Protein AF-A0AAV7QPG0-F1 (afdb_monomer_lite)

Foldseek 3Di:
DDLDLEDEAEDDADLDLVRLQVVLVVCLVVLPDPGKYKYWYFSNAAQDQLQKDAPQRRHPHQDVSNVSVVVSLVVSQWAWLVHDDDDPDSPFFAADPVRRMTGNGITIITHPQWAWPDWDWADDPPDRGTDIDTDTDRHDDRPSDDPDPDPPCVCVVDPVSVVVCCVVQVDPVLVVQVVVCLVVLAHDPLQLEWEWEWDACPDDDPVDSVRIDIDTDGDPSNVVLVVVLVVVVLVCCVVLDDPLPQPPRPPHDPVVNVVVVVVVVVVCVVVVPDDDDDDDDDDVVVVPDDLVVVLVSCVVSVPDPSSSSSSSNNPPPRDYDYDDPD

InterPro domains:
  IPR000477 Reverse transcriptase domain [PF00078] (209-311)
  IPR005135 Endonuclease/exonuclease/phosphatase [PF03372] (11-129)
  IPR036691 Endonuclease/exonuclease/phosphatase superfamily [G3DSA:3.60.10.10] (1-135)
  IPR036691 Endonuclease/exonuclease/phosphatase superfamily [SSF56219] (4-133)
  IPR043502 DNA/RNA polymerase superfamily [SSF56672] (163-297)

Sequence (326 aa):
MGREPVRLINVYAPSDEGERRKLFQRLRPQLVTSRTIMMGGDFNCILESGGRCGTRAGEGWMDDAAKLLAEMVGEASLTDVIGSMGSDARNFTWSHHDGSVRSRIDFIFTSKSVRIRQHSMVTVHFSDHRAIRFQGELTGKFLTGPGTWKLNSSLLGREDVQEELRRTYMGPDLLELYEEMEQEGVMPHTLREGMIVLLYKHKGERCDFKNWRPISFLNVDYKILAKTMVNRLKGAMGEIVHPDQTCEVPGHRVADSLALIRDTIQYITDRNIRTTLVCLDQEKAFDRVSHEFMERVLQGFGLGERFCNYVRIMYPDIFSSVMVNG

Secondary structure (DSSP, 8-state):
----SEEEEEEE--SSHHHHHHHHHHHHHHH-SSSEEEEEEE-----STTSEESTTTTSS-S-HHHHHHHHHHHHTTEEETT-S--TT-----EE-TTSS-EE--EEEEEETTEEEEEEEEEE-TT-SBEEEEEEEEE-S------------TTGGGSHHHHHHHHHHHSSHHHHHHHHHHHHHT---HHHHEEEEEEEE-SSS-TT-GGGEEEEEEE-HHHHHHHHHHHHHHHTTHHHHS-TT--TT-TT--HHHHHHHHHHHHHHHHHTT----------TTGGGG--HHHHHHHHHHTT--HHHHHHHHHTSTT-EEEE-S--

Organism: Pleurodeles waltl (NCBI:txid8319)

Structure (mmCIF, N/CA/C/O backbone):
data_AF-A0AAV7QPG0-F1
#
_entry.id   AF-A0AAV7QPG0-F1
#
loop_
_atom_site.group_PDB
_atom_site.id
_atom_site.type_symbol
_atom_site.label_atom_id
_atom_site.label_alt_id
_atom_site.label_comp_id
_atom_site.label_asym_id
_atom_site.label_entity_id
_atom_site.label_seq_id
_atom_site.pdbx_PDB_ins_code
_atom_site.Cartn_x
_atom_site.Cartn_y
_atom_site.Cartn_z
_atom_site.occupancy
_atom_site.B_iso_or_equiv
_atom_site.auth_seq_id
_atom_site.auth_comp_id
_atom_site.auth_asym_id
_atom_site.auth_atom_id
_atom_site.pdbx_PDB_model_num
ATOM 1 N N . MET A 1 1 ? 8.325 16.332 0.821 1.00 33.97 1 MET A N 1
ATOM 2 C CA . MET A 1 1 ? 9.653 16.561 1.432 1.00 33.97 1 MET A CA 1
ATOM 3 C C . MET A 1 1 ? 10.630 15.457 1.013 1.00 33.97 1 MET A C 1
ATOM 5 O O . MET A 1 1 ? 10.235 14.300 1.013 1.00 33.97 1 MET A O 1
ATOM 9 N N . GLY A 1 2 ? 11.855 15.833 0.612 1.00 36.81 2 GLY A N 1
ATOM 10 C CA . GLY A 1 2 ? 13.086 15.015 0.513 1.00 36.81 2 GLY A CA 1
ATOM 11 C C . GLY A 1 2 ? 13.042 13.654 -0.203 1.00 36.81 2 GLY A C 1
ATOM 12 O O . GLY A 1 2 ? 12.758 12.635 0.430 1.00 36.81 2 GLY A O 1
ATOM 13 N N . ARG A 1 3 ? 13.423 13.639 -1.494 1.00 52.28 3 ARG A N 1
ATOM 14 C CA . ARG A 1 3 ? 13.591 12.471 -2.398 1.00 52.28 3 ARG A CA 1
ATOM 15 C C . ARG A 1 3 ? 14.926 11.722 -2.215 1.00 52.28 3 ARG A C 1
ATOM 17 O O . ARG A 1 3 ? 15.356 11.005 -3.112 1.00 52.28 3 ARG A O 1
ATOM 24 N N . GLU A 1 4 ? 15.613 11.934 -1.101 1.00 58.09 4 GLU A N 1
ATOM 25 C CA . GLU A 1 4 ? 16.993 11.480 -0.948 1.00 58.09 4 GLU A CA 1
ATOM 26 C C . GLU A 1 4 ? 17.053 10.019 -0.463 1.00 58.09 4 GLU A C 1
ATOM 28 O O . GLU A 1 4 ? 16.324 9.656 0.470 1.00 58.09 4 GLU A O 1
ATOM 33 N N . PRO A 1 5 ? 17.902 9.170 -1.085 1.00 74.12 5 PRO A N 1
ATOM 34 C CA . PRO A 1 5 ? 18.073 7.761 -0.707 1.00 74.12 5 PRO A CA 1
ATOM 35 C C . PRO A 1 5 ? 18.690 7.594 0.687 1.00 74.12 5 PRO A C 1
ATOM 37 O O . PRO A 1 5 ? 18.632 6.512 1.275 1.00 74.12 5 PRO A O 1
ATOM 40 N N . VAL A 1 6 ? 19.266 8.678 1.207 1.00 82.88 6 VAL A N 1
ATOM 41 C CA . VAL A 1 6 ? 19.911 8.761 2.507 1.00 82.88 6 VAL A CA 1
ATOM 42 C C . VAL A 1 6 ? 19.047 9.602 3.444 1.00 82.88 6 VAL A C 1
ATOM 44 O O . VAL A 1 6 ? 18.493 10.629 3.057 1.00 82.88 6 VAL A O 1
ATOM 47 N N . ARG A 1 7 ? 18.920 9.160 4.691 1.00 88.62 7 ARG A N 1
ATOM 48 C CA . ARG A 1 7 ? 18.406 9.949 5.806 1.00 88.62 7 ARG A CA 1
ATOM 49 C C . ARG A 1 7 ? 19.593 10.346 6.674 1.00 88.62 7 ARG A C 1
ATOM 51 O O . ARG A 1 7 ? 20.179 9.491 7.335 1.00 88.62 7 ARG A O 1
ATOM 58 N N . LEU A 1 8 ? 19.920 11.634 6.650 1.00 89.62 8 LEU A N 1
ATOM 59 C CA . LEU A 1 8 ? 20.903 12.234 7.543 1.00 89.62 8 LEU A CA 1
ATOM 60 C C . LEU A 1 8 ? 20.213 12.635 8.847 1.00 89.62 8 LEU A C 1
ATOM 62 O O . LEU A 1 8 ? 19.185 13.311 8.820 1.00 89.62 8 LEU A O 1
ATOM 66 N N . ILE A 1 9 ? 20.763 12.199 9.974 1.00 94.12 9 ILE A N 1
ATOM 67 C CA . ILE A 1 9 ? 20.273 12.536 11.310 1.00 94.12 9 ILE A CA 1
ATOM 68 C C . ILE A 1 9 ? 21.450 13.115 12.085 1.00 94.12 9 ILE A C 1
ATOM 70 O O . ILE A 1 9 ? 22.432 12.417 12.320 1.00 94.12 9 ILE A O 1
ATOM 74 N N . ASN A 1 10 ? 21.344 14.380 12.481 1.00 94.94 10 ASN A N 1
ATOM 75 C CA . ASN A 1 10 ? 22.291 14.992 13.403 1.00 94.94 10 ASN A CA 1
ATOM 76 C C . ASN A 1 10 ? 21.702 14.959 14.816 1.00 94.94 10 ASN A C 1
ATOM 78 O O . ASN A 1 10 ? 20.579 15.427 15.016 1.00 94.94 10 ASN A O 1
ATOM 82 N N . VAL A 1 11 ? 22.434 14.400 15.772 1.00 94.94 11 VAL A N 1
ATOM 83 C CA . VAL A 1 11 ? 22.006 14.258 17.165 1.00 94.94 11 VAL A CA 1
ATOM 84 C C . VAL A 1 11 ? 22.855 15.166 18.042 1.00 94.94 11 VAL A C 1
ATOM 86 O O . VAL A 1 11 ? 24.077 15.167 17.954 1.00 94.94 11 VAL A O 1
ATOM 89 N N . TYR A 1 12 ? 22.188 15.939 18.892 1.00 95.31 12 TYR A N 1
ATOM 90 C CA . TYR A 1 12 ? 22.822 16.684 19.970 1.00 95.31 12 TYR A CA 1
ATOM 91 C C . TYR A 1 12 ? 22.076 16.343 21.255 1.00 95.31 12 TYR A C 1
ATOM 93 O O . TYR A 1 12 ? 21.009 16.893 21.541 1.00 95.31 12 TYR A O 1
ATOM 101 N N . ALA A 1 13 ? 22.561 15.321 21.950 1.00 95.31 13 ALA A N 1
ATOM 102 C CA . ALA A 1 13 ? 21.898 14.770 23.115 1.00 95.31 13 ALA A CA 1
ATOM 103 C C . ALA A 1 13 ? 22.272 15.572 24.371 1.00 95.31 13 ALA A C 1
ATOM 105 O O . ALA A 1 13 ? 23.442 15.901 24.550 1.00 95.31 13 ALA A O 1
ATOM 106 N N . PRO A 1 14 ? 21.314 15.877 25.261 1.00 93.50 14 PRO A N 1
ATOM 107 C CA . PRO A 1 14 ? 21.604 16.585 26.506 1.00 93.50 14 PRO A CA 1
ATOM 108 C C . PRO A 1 14 ? 22.530 15.767 27.422 1.00 93.50 14 PRO A C 1
ATOM 110 O O . PRO A 1 14 ? 22.654 14.555 27.288 1.00 93.50 14 PRO A O 1
ATOM 113 N N . SER A 1 15 ? 23.183 16.404 28.391 1.00 90.12 15 SER A N 1
ATOM 114 C CA . SER A 1 15 ? 24.019 15.673 29.358 1.00 90.12 15 SER A CA 1
ATOM 115 C C . SER A 1 15 ? 23.193 14.951 30.434 1.00 90.12 15 SER A C 1
ATOM 117 O O . SER A 1 15 ? 23.678 13.984 31.020 1.00 90.12 15 SER A O 1
ATOM 119 N N . ASP A 1 16 ? 21.952 15.396 30.671 1.00 94.00 16 ASP A N 1
ATOM 120 C CA . ASP A 1 16 ? 21.003 14.761 31.591 1.00 94.00 16 ASP A CA 1
ATOM 121 C C . ASP A 1 16 ? 20.452 13.445 31.021 1.00 94.00 16 ASP A C 1
ATOM 123 O O . ASP A 1 16 ? 19.948 13.398 29.897 1.00 94.00 16 ASP A O 1
ATOM 127 N N . GLU A 1 17 ? 20.524 12.372 31.809 1.00 92.62 17 GLU A N 1
ATOM 128 C CA . GLU A 1 17 ? 20.128 11.026 31.384 1.00 92.62 17 GLU A CA 1
ATOM 129 C C . GLU A 1 17 ? 18.634 10.928 31.031 1.00 92.62 17 GLU A C 1
ATOM 131 O O . GLU A 1 17 ? 18.268 10.304 30.029 1.00 92.62 17 GLU A O 1
ATOM 136 N N . GLY A 1 18 ? 17.761 11.557 31.822 1.00 93.38 18 GLY A N 1
ATOM 137 C CA . GLY A 1 18 ? 16.315 11.510 31.621 1.00 93.38 18 GLY A CA 1
ATOM 138 C C . GLY A 1 18 ? 15.900 12.201 30.324 1.00 93.38 18 GLY A C 1
ATOM 139 O O . GLY A 1 18 ? 15.125 11.649 29.537 1.00 93.38 18 GLY A O 1
ATOM 140 N N . GLU A 1 19 ? 16.467 13.376 30.054 1.00 94.62 19 GLU A N 1
ATOM 141 C CA . GLU A 1 19 ? 16.236 14.106 28.807 1.00 94.62 19 GLU A CA 1
ATOM 142 C C . GLU A 1 19 ? 16.844 13.388 27.590 1.00 94.62 19 GLU A C 1
ATOM 144 O O . GLU A 1 19 ? 16.203 13.332 26.534 1.00 94.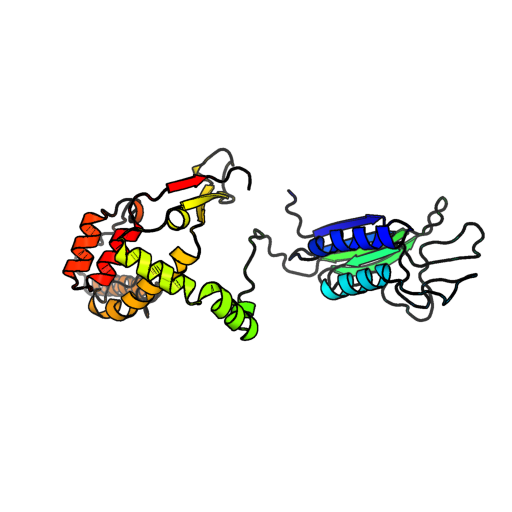62 19 GLU A O 1
ATOM 149 N N . ARG A 1 20 ? 18.016 12.740 27.726 1.00 95.56 20 ARG A N 1
ATOM 150 C CA . ARG A 1 20 ? 18.556 11.873 26.657 1.00 95.56 20 ARG A CA 1
ATOM 151 C C . ARG A 1 20 ? 17.620 10.721 26.351 1.00 95.56 20 ARG A C 1
ATOM 153 O O . ARG A 1 20 ? 17.351 10.443 25.185 1.00 95.56 20 ARG A O 1
ATOM 160 N N . ARG A 1 21 ? 17.094 10.059 27.383 1.00 96.19 21 ARG A N 1
ATOM 161 C CA . ARG A 1 21 ? 16.177 8.930 27.217 1.00 96.19 21 ARG A CA 1
ATOM 162 C C . ARG A 1 21 ? 14.926 9.352 26.444 1.00 96.19 21 ARG A C 1
ATOM 164 O O . ARG A 1 21 ? 14.554 8.676 25.486 1.00 96.19 21 ARG A O 1
ATOM 171 N N . LYS A 1 22 ? 14.325 10.500 26.784 1.00 95.75 22 LYS A N 1
ATOM 172 C CA . LYS A 1 22 ? 13.182 11.073 26.046 1.00 95.75 22 LYS A CA 1
ATOM 173 C C . LYS A 1 22 ? 13.538 11.397 24.593 1.00 95.75 22 LYS A C 1
ATOM 175 O O . LYS A 1 22 ? 12.751 11.108 23.690 1.00 95.75 22 LYS A O 1
ATOM 180 N N . LEU A 1 23 ? 14.717 11.977 24.350 1.00 96.62 23 LEU A N 1
ATOM 181 C CA . LEU A 1 23 ? 15.207 12.251 22.997 1.00 96.62 23 LEU A CA 1
ATOM 182 C C . LEU A 1 23 ? 15.318 10.958 22.180 1.00 96.62 23 LEU A C 1
ATOM 184 O O . LEU A 1 23 ? 14.801 10.890 21.066 1.00 96.62 23 LEU A O 1
ATOM 188 N N . PHE A 1 24 ? 15.940 9.920 22.738 1.00 96.88 24 PHE A N 1
ATOM 189 C CA . PHE A 1 24 ? 16.122 8.634 22.068 1.00 96.88 24 PHE A CA 1
ATOM 190 C C . PHE A 1 24 ? 14.795 7.909 21.825 1.00 96.88 24 PHE A C 1
ATOM 192 O O . PHE A 1 24 ? 14.575 7.410 20.725 1.00 96.88 24 PHE A O 1
ATOM 199 N N . GLN A 1 25 ? 13.849 7.954 22.766 1.00 94.56 25 GLN A N 1
ATOM 200 C CA . GLN A 1 25 ? 12.490 7.440 22.556 1.00 94.56 25 GLN A CA 1
ATOM 201 C C . GLN A 1 25 ? 11.776 8.138 21.389 1.00 94.56 25 GLN A C 1
ATOM 203 O O . GLN A 1 25 ? 11.131 7.477 20.578 1.00 94.56 25 GLN A O 1
ATOM 208 N N . ARG A 1 26 ? 11.928 9.462 21.250 1.00 94.00 26 ARG A N 1
ATOM 209 C CA . ARG A 1 26 ? 11.383 10.222 20.109 1.00 94.00 26 ARG A CA 1
ATOM 210 C C . ARG A 1 26 ? 12.116 9.936 18.798 1.00 94.00 26 ARG A C 1
ATOM 212 O O . ARG A 1 26 ? 11.518 10.039 17.727 1.00 94.00 26 ARG A O 1
ATOM 219 N N . LEU A 1 27 ? 13.402 9.602 18.875 1.00 92.62 27 LEU A N 1
ATOM 220 C CA . LEU A 1 27 ? 14.242 9.294 17.723 1.00 92.62 27 LEU A CA 1
ATOM 221 C C . LEU A 1 27 ? 14.023 7.865 17.204 1.00 92.62 27 LEU A C 1
ATOM 223 O O . LEU A 1 27 ? 14.080 7.658 15.995 1.00 92.62 27 LEU A O 1
ATOM 227 N N . ARG A 1 28 ? 13.726 6.891 18.074 1.00 92.94 28 ARG A N 1
ATOM 228 C CA . ARG A 1 28 ? 13.573 5.464 17.727 1.00 92.94 28 ARG A CA 1
ATOM 229 C C . ARG A 1 28 ? 12.638 5.211 16.534 1.00 92.94 28 ARG A C 1
ATOM 231 O O . ARG A 1 28 ? 13.080 4.550 15.593 1.00 92.94 28 ARG A O 1
ATOM 238 N N . PRO A 1 29 ? 11.430 5.806 16.444 1.00 89.06 29 PRO A N 1
ATOM 239 C CA . PRO A 1 29 ? 10.567 5.641 15.270 1.00 89.06 29 PRO A CA 1
ATOM 240 C C . PRO A 1 29 ? 11.176 6.176 13.965 1.00 89.06 29 PRO A C 1
ATOM 242 O O . PRO A 1 29 ? 10.853 5.691 12.884 1.00 89.06 29 PRO A O 1
ATOM 245 N N . GLN A 1 30 ? 12.085 7.155 14.036 1.00 87.44 30 GLN A N 1
ATOM 246 C CA . GLN A 1 30 ? 12.753 7.733 12.863 1.00 87.44 30 GLN A CA 1
ATOM 247 C C . GLN A 1 30 ? 13.826 6.810 12.273 1.00 87.44 30 GLN A C 1
ATOM 249 O O . GLN A 1 30 ? 14.276 7.043 11.147 1.00 87.44 30 GLN A O 1
ATOM 254 N N . LEU A 1 31 ? 14.237 5.765 12.993 1.00 86.56 31 LEU A N 1
ATOM 255 C CA . LEU A 1 31 ? 15.159 4.750 12.483 1.00 86.56 31 LEU A CA 1
ATOM 256 C C . LEU A 1 31 ? 14.431 3.639 11.709 1.00 86.56 31 LEU A C 1
ATOM 258 O O . LEU A 1 31 ? 15.057 2.931 10.925 1.00 86.56 31 LEU A O 1
ATOM 262 N N . VAL A 1 32 ? 13.105 3.529 11.843 1.00 84.44 32 VAL A N 1
ATOM 263 C CA . VAL A 1 32 ? 12.286 2.583 11.073 1.00 84.44 32 VAL A CA 1
ATOM 264 C C . VAL A 1 32 ? 12.062 3.141 9.667 1.00 84.44 32 VAL A C 1
ATOM 266 O O . VAL A 1 32 ? 11.171 3.954 9.415 1.00 84.44 32 VAL A O 1
A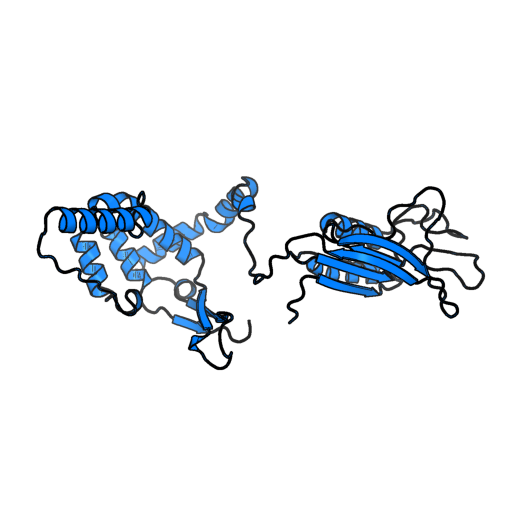TOM 269 N N . THR A 1 33 ? 12.919 2.756 8.726 1.00 80.50 33 THR A N 1
ATOM 270 C CA . THR A 1 33 ? 12.859 3.242 7.343 1.00 80.50 33 THR A CA 1
ATOM 271 C C . THR A 1 33 ? 13.553 2.286 6.379 1.00 80.50 33 THR A C 1
ATOM 273 O O . THR A 1 33 ? 14.460 1.553 6.753 1.00 80.50 33 THR A O 1
ATOM 276 N N . SER A 1 34 ? 13.148 2.321 5.108 1.00 76.50 34 SER A N 1
ATOM 277 C CA . SER A 1 34 ? 13.844 1.635 4.012 1.00 76.50 34 SER A CA 1
ATOM 278 C C . SER A 1 34 ? 15.018 2.442 3.436 1.00 76.50 34 SER A C 1
ATOM 280 O O . SER A 1 34 ? 15.713 1.963 2.541 1.00 76.50 34 SER A O 1
ATOM 282 N N . ARG A 1 35 ? 15.223 3.680 3.906 1.00 82.38 35 ARG A N 1
ATOM 283 C CA . ARG A 1 35 ? 16.322 4.559 3.473 1.00 82.38 35 ARG A CA 1
ATOM 284 C C . ARG A 1 35 ? 17.639 4.144 4.123 1.00 82.38 35 ARG A C 1
ATOM 286 O O . ARG A 1 35 ? 17.648 3.673 5.255 1.00 82.38 35 ARG A O 1
ATOM 293 N N . THR A 1 36 ? 18.754 4.424 3.454 1.00 87.81 36 THR A N 1
ATOM 294 C CA . THR A 1 36 ? 20.076 4.357 4.087 1.00 87.81 36 THR A CA 1
ATOM 295 C C . THR A 1 36 ? 20.161 5.420 5.176 1.00 87.81 36 THR A C 1
ATOM 297 O O . THR A 1 36 ? 19.937 6.594 4.903 1.00 87.81 36 THR A O 1
ATOM 300 N N . ILE A 1 37 ? 20.482 5.039 6.405 1.00 92.19 37 ILE A N 1
ATOM 301 C CA . ILE A 1 37 ? 20.631 5.974 7.521 1.00 92.19 37 ILE A CA 1
ATOM 302 C C . ILE A 1 37 ? 22.105 6.343 7.669 1.00 92.19 37 ILE A C 1
ATOM 304 O O . ILE A 1 37 ? 22.987 5.483 7.612 1.00 92.19 37 ILE A O 1
ATOM 308 N N . MET A 1 38 ? 22.352 7.631 7.878 1.00 92.81 38 MET A N 1
ATOM 309 C CA . MET A 1 38 ? 23.614 8.187 8.350 1.00 92.81 38 MET A CA 1
ATOM 310 C C . MET A 1 38 ? 23.282 9.080 9.545 1.00 92.81 38 MET A C 1
ATOM 312 O O . MET A 1 38 ? 22.746 10.175 9.382 1.00 92.81 38 MET A O 1
ATOM 316 N N . MET A 1 39 ? 23.528 8.579 10.748 1.00 95.62 39 MET A N 1
ATOM 317 C CA . MET A 1 39 ? 23.188 9.238 12.001 1.00 95.62 39 MET A CA 1
ATOM 318 C C . MET A 1 39 ? 24.467 9.563 12.758 1.00 95.62 39 MET A C 1
ATOM 320 O O . MET A 1 39 ? 25.249 8.661 13.016 1.00 95.62 39 MET A O 1
ATOM 324 N N . GLY A 1 40 ? 24.688 10.810 13.148 1.00 94.50 40 GLY A N 1
ATOM 325 C CA . GLY A 1 40 ? 25.865 11.157 13.935 1.00 94.50 40 GLY A CA 1
ATOM 326 C C . GLY A 1 40 ? 25.695 12.423 14.752 1.00 94.50 40 GLY A C 1
ATOM 327 O O . GLY A 1 40 ? 24.663 13.080 14.658 1.00 94.50 40 GLY A O 1
ATOM 328 N N . GLY A 1 41 ? 26.702 12.736 15.557 1.00 94.12 41 GLY A N 1
ATOM 329 C CA . GLY A 1 41 ? 26.728 13.910 16.428 1.00 94.12 41 GLY A CA 1
ATOM 330 C C . GLY A 1 41 ? 27.186 13.562 17.841 1.00 94.12 41 GLY A C 1
ATOM 331 O O . GLY A 1 41 ? 27.817 12.522 18.037 1.00 94.12 41 GLY A O 1
ATOM 332 N N . ASP A 1 42 ? 26.852 14.427 18.795 1.00 93.94 42 ASP A N 1
ATOM 333 C CA . ASP A 1 42 ? 27.173 14.257 20.213 1.00 93.94 42 ASP A CA 1
ATOM 334 C C . ASP A 1 42 ? 26.017 13.540 20.916 1.00 93.94 42 ASP A C 1
ATOM 336 O O . ASP A 1 42 ? 24.903 14.062 21.028 1.00 93.94 42 ASP A O 1
ATOM 340 N N . PHE A 1 43 ? 26.269 12.315 21.371 1.00 94.69 43 PHE A N 1
ATOM 341 C CA . PHE A 1 43 ? 25.267 11.490 22.040 1.00 94.69 43 PHE A CA 1
ATOM 342 C C . PHE A 1 43 ? 25.365 11.558 23.559 1.00 94.69 43 PHE A C 1
ATOM 344 O O . PHE A 1 43 ? 24.461 11.054 24.229 1.00 94.69 43 PHE A O 1
ATOM 351 N N . ASN A 1 44 ? 26.440 12.128 24.115 1.00 93.56 44 ASN A N 1
ATOM 352 C CA . ASN A 1 44 ? 26.710 12.116 25.552 1.00 93.56 44 ASN A CA 1
ATOM 353 C C . ASN A 1 44 ? 26.550 10.714 26.195 1.00 93.56 44 ASN A C 1
ATOM 355 O O . ASN A 1 44 ? 26.146 10.589 27.349 1.00 93.56 44 ASN A O 1
ATOM 359 N N . CYS A 1 45 ? 26.853 9.644 25.446 1.00 91.75 45 CYS A N 1
ATOM 360 C CA . CYS A 1 45 ? 26.680 8.248 25.863 1.00 91.75 45 CYS A CA 1
ATOM 361 C C . CYS A 1 45 ? 28.002 7.483 25.821 1.00 91.75 45 CYS A C 1
ATOM 363 O O . CYS A 1 45 ? 28.748 7.572 24.851 1.00 91.75 45 CYS A O 1
ATOM 365 N N . ILE A 1 46 ? 28.255 6.669 26.846 1.00 90.19 46 ILE A N 1
ATOM 366 C CA . ILE A 1 46 ? 29.403 5.758 26.899 1.00 90.19 46 ILE A CA 1
ATOM 367 C C . ILE A 1 46 ? 28.892 4.351 26.588 1.00 90.19 46 ILE A C 1
ATOM 369 O O . ILE A 1 46 ? 28.198 3.756 27.411 1.00 90.19 46 ILE A O 1
ATOM 373 N N . LEU A 1 47 ? 29.221 3.836 25.401 1.00 88.81 47 LEU A N 1
ATOM 374 C CA . LEU A 1 47 ? 28.718 2.547 24.895 1.00 88.81 47 LEU A CA 1
ATOM 375 C C . LEU A 1 47 ? 29.657 1.360 25.154 1.00 88.81 47 LEU A C 1
ATOM 377 O O . LEU A 1 47 ? 29.285 0.212 24.941 1.00 88.81 47 LEU A O 1
ATOM 381 N N . GLU A 1 48 ? 30.879 1.625 25.607 1.00 84.94 48 GLU A N 1
ATOM 382 C CA . GLU A 1 48 ? 31.904 0.609 25.849 1.00 84.94 48 GLU A CA 1
ATOM 383 C C . GLU A 1 48 ? 32.595 0.901 27.184 1.00 84.94 48 GLU A C 1
ATOM 385 O O . GLU A 1 48 ? 32.809 2.062 27.539 1.00 84.94 48 GLU A O 1
ATOM 390 N N . SER A 1 49 ? 33.004 -0.141 27.910 1.00 80.25 49 SER A N 1
ATOM 391 C CA . SER A 1 49 ? 33.654 -0.011 29.225 1.00 80.25 49 SER A CA 1
ATOM 392 C C . SER A 1 49 ? 34.944 0.825 29.194 1.00 80.25 49 SER A C 1
ATOM 394 O O . SER A 1 49 ? 35.261 1.517 30.158 1.00 80.25 49 SER A O 1
ATOM 396 N N . GLY A 1 50 ? 35.666 0.815 28.068 1.00 80.00 50 GLY A N 1
ATOM 397 C CA . GLY A 1 50 ? 36.863 1.631 27.830 1.00 80.00 50 GLY A CA 1
ATOM 398 C C . GLY A 1 50 ? 36.590 3.038 27.288 1.00 80.00 50 GLY A C 1
ATOM 399 O O . GLY A 1 50 ? 37.535 3.799 27.072 1.00 80.00 50 GLY A O 1
ATOM 400 N N . GLY A 1 51 ? 35.324 3.401 27.059 1.00 81.56 51 GLY A N 1
ATOM 401 C CA . GLY A 1 51 ? 34.912 4.648 26.408 1.00 81.56 51 GLY A CA 1
ATOM 402 C C . GLY A 1 51 ? 35.160 5.919 27.225 1.00 81.56 51 GLY A C 1
ATOM 403 O O . GLY A 1 51 ? 34.854 7.007 26.745 1.00 81.56 51 GLY A O 1
ATOM 404 N N . ARG A 1 52 ? 35.729 5.812 28.434 1.00 86.00 52 ARG A N 1
ATOM 405 C CA . ARG A 1 52 ? 36.123 6.944 29.282 1.00 86.00 52 ARG A CA 1
ATOM 406 C C . ARG A 1 52 ? 37.414 6.662 30.048 1.00 86.00 52 ARG A C 1
ATOM 408 O O . ARG A 1 52 ? 37.632 5.552 30.525 1.00 86.00 52 ARG A O 1
ATOM 415 N N . CYS A 1 53 ? 38.248 7.685 30.229 1.00 85.00 53 CYS A N 1
ATOM 416 C CA . CYS A 1 53 ? 39.377 7.663 31.164 1.00 85.00 53 CYS A CA 1
ATOM 417 C C . CYS A 1 53 ? 39.354 8.861 32.126 1.00 85.00 53 CYS A C 1
ATOM 419 O O . CYS A 1 53 ? 38.734 9.881 31.827 1.00 85.00 53 CYS A O 1
ATOM 421 N N . GLY A 1 54 ? 40.052 8.742 33.260 1.00 82.44 54 GLY A N 1
ATOM 422 C CA . GLY A 1 54 ? 40.131 9.766 34.309 1.00 82.44 54 GLY A CA 1
ATOM 423 C C . GLY A 1 54 ? 39.462 9.321 35.612 1.00 82.44 54 GLY A C 1
ATOM 424 O O . GLY A 1 54 ? 39.314 8.127 35.862 1.00 82.44 54 GLY A O 1
ATOM 425 N N . THR A 1 55 ? 39.017 10.281 36.423 1.00 67.38 55 THR A N 1
ATOM 426 C CA . THR A 1 55 ? 38.481 10.090 37.790 1.00 67.38 55 THR A CA 1
ATOM 427 C C . THR A 1 55 ? 37.231 9.209 37.907 1.00 67.38 55 THR A C 1
ATOM 429 O O . THR A 1 55 ? 36.861 8.846 39.014 1.00 67.38 55 THR A O 1
ATOM 432 N N . ARG A 1 56 ? 36.587 8.855 36.786 1.00 67.62 56 ARG A N 1
ATOM 433 C CA . ARG A 1 56 ? 35.430 7.938 36.711 1.00 67.62 56 ARG A CA 1
ATOM 434 C C . ARG A 1 56 ? 35.613 6.846 35.651 1.00 67.62 56 ARG A C 1
ATOM 436 O O . ARG A 1 56 ? 34.657 6.423 35.008 1.00 67.62 56 ARG A O 1
ATOM 443 N N . ALA A 1 57 ? 36.855 6.460 35.364 1.00 70.69 57 ALA A N 1
ATOM 444 C CA . ALA A 1 57 ? 37.127 5.378 34.422 1.00 70.69 57 ALA A CA 1
ATOM 445 C C . ALA A 1 57 ? 36.544 4.056 34.956 1.00 70.69 57 ALA A C 1
ATOM 447 O O . ALA A 1 57 ? 36.910 3.623 36.042 1.00 70.69 57 ALA A O 1
ATOM 448 N N . GLY A 1 58 ? 35.651 3.418 34.195 1.00 65.38 58 GLY A N 1
ATOM 449 C CA . GLY A 1 58 ? 35.049 2.126 34.551 1.00 65.38 58 GLY A CA 1
ATOM 450 C C . GLY A 1 58 ? 33.812 2.180 35.461 1.00 65.38 58 GLY A C 1
ATOM 451 O O . GLY A 1 58 ? 33.147 1.158 35.613 1.00 65.38 58 GLY A O 1
ATOM 452 N N . GLU A 1 59 ? 33.445 3.341 36.010 1.00 65.44 59 GLU A N 1
ATOM 453 C CA . GLU A 1 59 ? 32.227 3.506 36.817 1.00 65.44 59 GLU A CA 1
ATOM 454 C C . GLU A 1 59 ? 31.032 3.936 35.957 1.00 65.44 59 GLU A C 1
ATOM 456 O O . GLU A 1 59 ? 31.143 4.862 35.153 1.00 65.44 59 GLU A O 1
ATOM 461 N N . GLY A 1 60 ? 29.873 3.287 36.143 1.00 62.19 60 GLY A N 1
ATOM 462 C CA . GLY A 1 60 ? 28.608 3.709 35.524 1.00 62.19 60 GLY A CA 1
ATOM 463 C C . GLY A 1 60 ? 28.632 3.729 33.992 1.00 62.19 60 GLY A C 1
ATOM 464 O O . GLY A 1 60 ? 27.992 4.582 33.379 1.00 62.19 60 GLY A O 1
ATOM 465 N N . TRP A 1 61 ? 29.405 2.832 33.369 1.00 68.62 61 TRP A N 1
ATOM 466 C CA . TRP A 1 61 ? 29.411 2.694 31.916 1.00 68.62 61 TRP A CA 1
ATOM 467 C C . TRP A 1 61 ? 28.043 2.184 31.449 1.00 68.62 61 TRP A C 1
ATOM 469 O O . TRP A 1 61 ? 27.472 1.270 32.040 1.00 68.62 61 TRP A O 1
ATOM 479 N N . MET A 1 62 ? 27.526 2.801 30.389 1.00 77.19 62 MET A N 1
ATOM 480 C CA . MET A 1 62 ? 26.233 2.490 29.787 1.00 77.19 62 MET A CA 1
ATOM 481 C C . MET A 1 62 ? 25.038 2.620 30.753 1.00 77.19 62 MET A C 1
ATOM 483 O O . MET A 1 62 ? 24.397 1.635 31.127 1.00 77.19 62 MET A O 1
ATOM 487 N N . ASP A 1 63 ? 24.713 3.864 31.124 1.00 90.31 63 ASP A N 1
ATOM 488 C CA . ASP A 1 63 ? 23.416 4.195 31.726 1.00 90.31 63 ASP A CA 1
ATOM 489 C C . ASP A 1 63 ? 22.237 3.769 30.832 1.00 90.31 63 ASP A C 1
ATOM 491 O O . ASP A 1 63 ? 22.401 3.353 29.685 1.00 90.31 63 ASP A O 1
ATOM 495 N N . ASP A 1 64 ? 21.017 3.835 31.350 1.00 92.06 64 ASP A N 1
ATOM 496 C CA . ASP A 1 64 ? 19.848 3.331 30.629 1.00 92.06 64 ASP A CA 1
ATOM 497 C C . ASP A 1 64 ? 19.566 4.081 29.318 1.00 92.06 64 ASP A C 1
ATOM 499 O O . ASP A 1 64 ? 19.054 3.479 28.372 1.00 92.06 64 ASP A O 1
ATOM 503 N N . ALA A 1 65 ? 19.913 5.371 29.218 1.00 94.00 65 ALA A N 1
ATOM 504 C CA . ALA A 1 65 ? 19.818 6.093 27.951 1.00 94.00 65 ALA A CA 1
ATOM 505 C C . ALA A 1 65 ? 20.841 5.556 26.936 1.00 94.00 65 ALA A C 1
ATOM 507 O O . ALA A 1 65 ? 20.504 5.359 25.769 1.00 94.00 65 ALA A O 1
ATOM 508 N N . ALA A 1 66 ? 22.062 5.252 27.379 1.00 93.06 66 ALA A N 1
ATOM 509 C CA . ALA A 1 66 ? 23.082 4.611 26.557 1.00 93.06 66 ALA A CA 1
ATOM 510 C C . ALA A 1 66 ? 22.701 3.168 26.159 1.00 93.06 66 ALA A C 1
ATOM 512 O O . ALA A 1 66 ? 22.926 2.780 25.012 1.00 93.06 66 ALA A O 1
ATOM 513 N N . LYS A 1 67 ? 22.053 2.393 27.045 1.00 93.75 67 LYS A N 1
ATOM 514 C CA . LYS A 1 67 ? 21.484 1.070 26.708 1.00 93.75 67 LYS A CA 1
ATOM 515 C C . LYS A 1 67 ? 20.409 1.183 25.631 1.00 93.75 67 LYS A C 1
ATOM 517 O O . LYS A 1 67 ? 20.440 0.427 24.665 1.00 93.75 67 LYS A O 1
ATOM 522 N N . LEU A 1 68 ? 19.500 2.152 25.767 1.00 95.06 68 LEU A N 1
ATOM 523 C CA . LEU A 1 68 ? 18.460 2.417 24.774 1.00 95.06 68 LEU A CA 1
ATOM 524 C C . LEU A 1 68 ? 19.068 2.810 23.421 1.00 95.06 68 LEU A C 1
ATOM 526 O O . LEU A 1 68 ? 18.617 2.327 22.387 1.00 95.06 68 LEU A O 1
ATOM 530 N N . LEU A 1 69 ? 20.111 3.645 23.412 1.00 95.38 69 LEU A N 1
ATOM 531 C CA . LEU A 1 69 ? 20.838 3.981 22.187 1.00 95.38 69 LEU A CA 1
ATOM 532 C C . LEU A 1 69 ? 21.465 2.735 21.542 1.00 95.38 69 LEU A C 1
ATOM 534 O O . LEU A 1 69 ? 21.332 2.550 20.333 1.00 95.38 69 LEU A O 1
ATOM 538 N N . ALA A 1 70 ? 22.116 1.875 22.330 1.00 93.12 70 ALA A N 1
ATOM 539 C CA . ALA A 1 70 ? 22.719 0.637 21.839 1.00 93.12 70 ALA A CA 1
ATOM 540 C C . ALA A 1 70 ? 21.671 -0.323 21.246 1.00 93.12 70 ALA A C 1
ATOM 542 O O . ALA A 1 70 ? 21.877 -0.861 20.158 1.00 93.12 70 ALA A O 1
ATOM 543 N N . GLU A 1 71 ? 20.528 -0.483 21.920 1.00 93.19 71 GLU A N 1
ATOM 544 C CA . GLU A 1 71 ? 19.379 -1.252 21.430 1.00 93.19 71 GLU A CA 1
ATOM 545 C C . GLU A 1 71 ? 18.874 -0.680 20.099 1.00 93.19 71 GLU A C 1
ATOM 547 O O . GLU A 1 71 ? 18.809 -1.400 19.107 1.00 93.19 71 GLU A O 1
ATOM 552 N N . MET A 1 72 ? 18.623 0.632 20.032 1.00 94.12 72 MET A N 1
ATOM 553 C CA . MET A 1 72 ? 18.159 1.323 18.822 1.00 94.12 72 MET A CA 1
ATOM 554 C C . MET A 1 72 ? 19.110 1.158 17.630 1.00 94.12 72 MET A C 1
ATOM 556 O O . MET A 1 72 ? 18.667 0.932 16.502 1.00 94.12 72 MET A O 1
ATOM 560 N N . VAL A 1 73 ? 20.418 1.286 17.863 1.00 93.38 73 VAL A N 1
ATOM 561 C CA . VAL A 1 73 ? 21.461 1.096 16.843 1.00 93.38 73 VAL A CA 1
ATOM 562 C C . VAL A 1 73 ? 21.479 -0.355 16.355 1.00 93.38 73 VAL A C 1
ATOM 564 O O . VAL A 1 73 ? 21.560 -0.587 15.145 1.00 93.38 73 VAL A O 1
ATOM 567 N N . GLY A 1 74 ? 21.350 -1.320 17.273 1.00 88.75 74 GLY A N 1
ATOM 568 C CA . GLY A 1 74 ? 21.274 -2.748 16.966 1.00 88.75 74 GLY A CA 1
ATOM 569 C C . GLY A 1 74 ? 20.029 -3.120 16.156 1.00 88.75 74 GLY A C 1
ATOM 570 O O . GLY A 1 74 ? 20.147 -3.754 15.106 1.00 88.75 74 GLY A O 1
ATOM 571 N N . GLU A 1 75 ? 18.851 -2.663 16.582 1.00 88.19 75 GLU A N 1
ATOM 572 C CA . GLU A 1 75 ? 17.570 -2.873 15.891 1.00 88.19 75 GLU A CA 1
ATOM 573 C C . GLU A 1 75 ? 17.584 -2.314 14.468 1.00 88.19 75 GLU A C 1
ATOM 575 O O . GLU A 1 75 ? 17.165 -2.980 13.520 1.00 88.19 75 GLU A O 1
ATOM 580 N N . ALA A 1 76 ? 18.129 -1.108 14.297 1.00 87.94 76 ALA A N 1
ATOM 581 C CA . ALA A 1 76 ? 18.268 -0.468 12.994 1.00 87.94 76 ALA A CA 1
ATOM 582 C C . ALA A 1 76 ? 19.434 -1.033 12.156 1.00 87.94 76 ALA A C 1
ATOM 584 O O . ALA A 1 76 ? 19.674 -0.566 11.039 1.00 87.94 76 ALA A O 1
ATOM 585 N N . SER A 1 77 ? 20.160 -2.040 12.666 1.00 90.31 77 SER A N 1
ATOM 586 C CA . SER A 1 77 ? 21.325 -2.655 12.016 1.00 90.31 77 SER A CA 1
ATOM 587 C C . SER A 1 77 ? 22.372 -1.630 11.558 1.00 90.31 77 SER A C 1
ATOM 589 O O . SER A 1 77 ? 22.966 -1.772 10.480 1.00 90.31 77 SER A O 1
ATOM 591 N N . LEU A 1 78 ? 22.579 -0.579 12.355 1.00 92.19 78 LEU A N 1
ATOM 592 C CA . LEU A 1 78 ? 23.577 0.447 12.083 1.00 92.19 78 LEU A CA 1
ATOM 593 C C . LEU A 1 78 ? 24.943 0.021 12.622 1.00 92.19 78 LEU A C 1
ATOM 595 O O . LEU A 1 78 ? 25.060 -0.758 13.563 1.00 92.19 78 LEU A O 1
ATOM 599 N N . THR A 1 79 ? 25.997 0.526 11.999 1.00 90.62 79 THR A N 1
ATOM 600 C CA . THR A 1 79 ? 27.384 0.256 12.375 1.00 90.62 79 THR A CA 1
ATOM 601 C C . THR A 1 79 ? 28.092 1.574 12.631 1.00 90.62 79 THR A C 1
ATOM 603 O O . THR A 1 79 ? 27.948 2.512 11.844 1.00 90.62 79 THR A O 1
ATOM 606 N N . ASP A 1 80 ? 28.841 1.651 13.729 1.00 91.44 80 ASP A N 1
ATOM 607 C CA . ASP A 1 80 ? 29.726 2.783 13.995 1.00 91.44 80 ASP A CA 1
ATOM 608 C C . ASP A 1 80 ? 30.848 2.813 12.951 1.00 91.44 80 ASP A C 1
ATOM 610 O O . ASP A 1 80 ? 31.571 1.834 12.767 1.00 91.44 80 ASP A O 1
ATOM 614 N N . VAL A 1 81 ? 30.994 3.948 12.275 1.00 90.06 81 VAL A N 1
ATOM 615 C CA . VAL A 1 81 ? 32.006 4.207 11.248 1.00 90.06 81 VAL A CA 1
ATOM 616 C C . VAL A 1 81 ? 33.426 4.061 11.784 1.00 90.06 81 VAL A C 1
ATOM 618 O O . VAL A 1 81 ? 34.313 3.650 11.039 1.00 90.06 81 VAL A O 1
ATOM 621 N N . ILE A 1 82 ? 33.652 4.395 13.055 1.00 83.88 82 ILE A N 1
ATOM 622 C CA . ILE A 1 82 ? 34.963 4.255 13.698 1.00 83.88 82 ILE A CA 1
ATOM 623 C C . ILE A 1 82 ? 35.214 2.807 14.167 1.00 83.88 82 ILE A C 1
ATOM 625 O O . ILE A 1 82 ? 36.366 2.417 14.351 1.00 83.88 82 ILE A O 1
ATOM 629 N N . GLY A 1 83 ? 34.158 1.995 14.309 1.00 74.06 83 GLY A N 1
ATOM 630 C CA . GLY A 1 83 ? 34.216 0.596 14.743 1.00 74.06 83 GLY A CA 1
ATOM 631 C C . GLY A 1 83 ? 34.368 0.397 16.258 1.00 74.06 83 GLY A C 1
ATOM 632 O O . GLY A 1 83 ? 34.625 1.335 17.018 1.00 74.06 83 GLY A O 1
ATOM 633 N N . SER A 1 84 ? 34.206 -0.849 16.712 1.00 56.50 84 SER A N 1
ATOM 634 C CA . SER A 1 84 ? 34.539 -1.256 18.085 1.00 56.50 84 SER A CA 1
ATOM 635 C C . SER A 1 84 ? 36.052 -1.201 18.304 1.00 56.50 84 SER A C 1
ATOM 637 O O . SER A 1 84 ? 36.816 -1.429 17.365 1.00 56.50 84 SER A O 1
ATOM 639 N N . MET A 1 85 ? 36.483 -0.909 19.532 1.00 53.72 85 MET A N 1
ATOM 640 C CA . MET A 1 85 ? 37.899 -0.742 19.891 1.00 53.72 85 MET A CA 1
ATOM 641 C C . MET A 1 85 ? 38.809 -1.850 19.326 1.00 53.72 85 MET A C 1
ATOM 643 O O . MET A 1 85 ? 38.793 -2.987 19.791 1.00 53.72 85 MET A O 1
ATOM 647 N N . GLY A 1 86 ? 39.640 -1.498 18.341 1.00 46.97 86 GLY A N 1
ATOM 648 C CA . GLY A 1 86 ? 40.877 -2.218 18.042 1.00 46.97 86 GLY A CA 1
ATOM 649 C C . GLY A 1 86 ? 41.961 -1.869 19.068 1.00 46.97 86 GLY A C 1
ATOM 650 O O . GLY A 1 86 ? 41.877 -0.847 19.751 1.00 46.97 86 GLY A O 1
ATOM 651 N N . SER A 1 87 ? 42.986 -2.713 19.171 1.00 43.16 87 SER A N 1
ATOM 652 C CA . SER A 1 87 ? 43.933 -2.787 20.293 1.00 43.16 87 SER A CA 1
ATOM 653 C C . SER A 1 87 ? 44.829 -1.567 20.564 1.00 43.16 87 SER A C 1
ATOM 655 O O . SER A 1 87 ? 45.572 -1.630 21.533 1.00 43.16 87 SER A O 1
ATOM 657 N N . ASP A 1 88 ? 44.777 -0.470 19.796 1.00 49.00 88 ASP A N 1
ATOM 658 C CA . ASP A 1 88 ? 45.780 0.607 19.942 1.00 49.00 88 ASP A CA 1
ATOM 659 C C . ASP A 1 88 ? 45.298 2.069 19.842 1.00 49.00 88 ASP A C 1
ATOM 661 O O . ASP A 1 88 ? 46.106 2.995 19.860 1.00 49.00 88 ASP A O 1
ATOM 665 N N . ALA A 1 89 ? 43.991 2.350 19.825 1.00 57.84 89 ALA A N 1
ATOM 666 C CA . ALA A 1 89 ? 43.518 3.731 19.990 1.00 57.84 89 ALA A CA 1
ATOM 667 C C . ALA A 1 89 ? 42.133 3.777 20.640 1.00 57.84 89 ALA A C 1
ATOM 669 O O . ALA A 1 89 ? 41.143 3.355 20.055 1.00 57.84 89 ALA A O 1
ATOM 670 N N . ARG A 1 90 ? 42.032 4.364 21.841 1.00 67.25 90 ARG A N 1
ATOM 671 C CA . ARG A 1 90 ? 40.767 4.488 22.602 1.00 67.25 90 ARG A CA 1
ATOM 672 C C . ARG A 1 90 ? 39.730 5.439 21.971 1.00 67.25 90 ARG A C 1
ATOM 674 O O . ARG A 1 90 ? 38.716 5.719 22.596 1.00 67.25 90 ARG A O 1
ATOM 681 N N . ASN A 1 91 ? 39.994 5.947 20.759 1.00 80.38 91 ASN A N 1
ATOM 682 C CA . ASN A 1 91 ? 39.092 6.744 19.916 1.00 80.38 91 ASN A CA 1
ATOM 683 C C . ASN A 1 91 ? 38.274 7.812 20.662 1.00 80.38 91 ASN A C 1
ATOM 685 O O . ASN A 1 91 ? 37.103 8.026 20.365 1.00 80.38 91 ASN A O 1
ATOM 689 N N . PHE A 1 92 ? 38.893 8.487 21.637 1.00 88.44 92 PHE A N 1
ATOM 690 C CA . PHE A 1 92 ? 38.240 9.561 22.376 1.00 88.44 92 PHE A CA 1
ATOM 691 C C . PHE A 1 92 ? 37.941 10.732 21.452 1.00 88.44 92 PHE A C 1
ATOM 693 O O . PHE A 1 92 ? 38.812 11.170 20.687 1.00 88.44 92 PHE A O 1
ATOM 700 N N . THR A 1 93 ? 36.719 11.231 21.569 1.00 89.56 93 THR A N 1
ATOM 701 C CA . THR A 1 93 ? 36.199 12.332 20.767 1.00 89.56 93 THR A CA 1
ATOM 702 C C . THR A 1 93 ? 36.122 13.604 21.584 1.00 89.56 93 THR A C 1
ATOM 704 O O . THR A 1 93 ? 36.354 14.657 21.022 1.00 89.56 93 THR A O 1
ATOM 707 N N . TRP A 1 94 ? 35.949 13.508 22.902 1.00 91.50 94 TRP A N 1
ATOM 708 C CA . TRP A 1 94 ? 35.957 14.638 23.822 1.00 91.50 94 TRP A CA 1
ATOM 709 C C . TRP A 1 94 ? 37.106 14.536 24.830 1.00 91.50 94 TRP A C 1
ATOM 711 O O . TRP A 1 94 ? 37.450 13.441 25.293 1.00 91.50 94 TRP A O 1
ATOM 721 N N . SER A 1 95 ? 37.709 15.670 25.180 1.00 90.44 95 SER A N 1
ATOM 722 C CA . SER A 1 95 ? 38.741 15.782 26.215 1.00 90.44 95 SER A CA 1
ATOM 723 C C . SER A 1 95 ? 38.540 17.041 27.044 1.00 90.44 95 SER A C 1
ATOM 725 O O . SER A 1 95 ? 38.427 18.129 26.495 1.00 90.44 95 SER A O 1
ATOM 727 N N . HIS A 1 96 ? 38.583 16.916 28.367 1.00 88.69 96 HIS A N 1
ATOM 728 C CA . HIS A 1 96 ? 38.631 18.081 29.242 1.00 88.69 96 HIS A CA 1
ATOM 729 C C . HIS A 1 96 ? 39.869 18.941 28.925 1.00 88.69 96 HIS A C 1
ATOM 731 O O . HIS A 1 96 ? 40.891 18.415 28.478 1.00 88.69 96 HIS A O 1
ATOM 737 N N . HIS A 1 97 ? 39.794 20.253 29.171 1.00 83.31 97 HIS A N 1
ATOM 738 C CA . HIS A 1 97 ? 40.828 21.215 28.761 1.00 83.31 97 HIS A CA 1
ATOM 739 C C . HIS A 1 97 ? 42.231 20.918 29.329 1.00 83.31 97 HIS A C 1
ATOM 741 O O . HIS A 1 97 ? 43.233 21.271 28.714 1.00 83.31 97 HIS A O 1
ATOM 747 N N . ASP A 1 98 ? 42.308 20.251 30.481 1.00 85.19 98 ASP A N 1
ATOM 748 C CA . ASP A 1 98 ? 43.553 19.831 31.141 1.00 85.19 98 ASP A CA 1
ATOM 749 C C . ASP A 1 98 ? 44.004 18.401 30.762 1.00 85.19 98 ASP A C 1
ATOM 751 O O . ASP A 1 98 ? 45.014 17.908 31.260 1.00 85.19 98 ASP A O 1
ATOM 755 N N . GLY A 1 99 ? 43.246 17.703 29.908 1.00 82.06 99 GLY A N 1
ATOM 756 C CA . GLY A 1 99 ? 43.498 16.322 29.490 1.00 82.06 99 GLY A CA 1
ATOM 757 C C . GLY A 1 99 ? 43.218 15.247 30.550 1.00 82.06 99 GLY A C 1
ATOM 758 O O . GLY A 1 99 ? 43.441 14.063 30.279 1.00 82.06 99 GLY A O 1
ATOM 759 N N . SER A 1 100 ? 42.716 15.620 31.731 1.00 86.44 100 SER A N 1
ATOM 760 C CA . SER A 1 100 ? 42.497 14.709 32.866 1.00 86.44 100 SER A CA 1
ATOM 761 C C . SER A 1 100 ? 41.392 13.682 32.612 1.00 86.44 100 SER A C 1
ATOM 763 O O . SER A 1 100 ? 41.482 12.534 33.057 1.00 86.44 100 SER A O 1
ATOM 765 N N . VAL A 1 101 ? 40.356 14.074 31.866 1.00 87.56 101 VAL A N 1
ATOM 766 C CA . VAL A 1 101 ? 39.212 13.232 31.509 1.00 87.56 101 VAL A CA 1
ATOM 767 C C . VAL A 1 101 ? 39.037 13.242 30.003 1.00 87.56 101 VAL A C 1
ATOM 769 O O . VAL A 1 101 ? 39.077 14.293 29.369 1.00 87.56 101 VAL A O 1
ATOM 772 N N . ARG A 1 102 ? 38.819 12.062 29.424 1.00 90.19 102 ARG A N 1
ATOM 773 C CA . ARG A 1 102 ? 38.506 11.908 28.000 1.00 90.19 102 ARG A CA 1
ATOM 774 C C . ARG A 1 102 ? 37.410 10.880 27.830 1.00 90.19 102 ARG A C 1
ATOM 776 O O . ARG A 1 102 ? 37.393 9.891 28.565 1.00 90.19 102 ARG A O 1
ATOM 783 N N . SER A 1 103 ? 36.532 11.113 26.865 1.00 89.62 103 SER A N 1
ATOM 784 C CA . SER A 1 103 ? 35.380 10.255 26.605 1.00 89.62 103 SER A CA 1
ATOM 785 C C . SER A 1 103 ? 35.150 10.091 25.103 1.00 89.62 103 SER A C 1
ATOM 787 O O . SER A 1 103 ? 35.454 10.978 24.306 1.00 89.62 103 SER A O 1
ATOM 789 N N . ARG A 1 104 ? 34.615 8.938 24.711 1.00 89.94 104 ARG A N 1
ATOM 790 C CA . ARG A 1 104 ? 34.083 8.670 23.375 1.00 89.94 104 ARG A CA 1
ATOM 791 C C . ARG A 1 104 ? 32.569 8.828 23.450 1.00 89.94 104 ARG A C 1
ATOM 793 O O . ARG A 1 104 ? 31.892 7.930 23.942 1.00 89.94 104 ARG A O 1
ATOM 800 N N . ILE A 1 105 ? 32.084 9.994 23.037 1.00 91.50 105 ILE A N 1
ATOM 801 C CA . ILE A 1 105 ? 30.664 10.380 23.121 1.00 91.50 105 ILE A CA 1
ATOM 802 C C . ILE A 1 105 ? 30.092 10.848 21.782 1.00 91.50 105 ILE A C 1
ATOM 804 O O . ILE A 1 105 ? 28.872 10.890 21.622 1.00 91.50 105 ILE A O 1
ATOM 808 N N . ASP A 1 106 ? 30.965 11.136 20.816 1.00 92.94 106 ASP A N 1
ATOM 809 C CA . ASP A 1 106 ? 30.585 11.463 19.452 1.00 92.94 106 ASP A CA 1
ATOM 810 C C . ASP A 1 106 ? 30.656 10.201 18.596 1.00 92.94 106 ASP A C 1
ATOM 812 O O . ASP A 1 106 ? 31.658 9.479 18.596 1.00 92.94 106 ASP A O 1
ATOM 816 N N . PHE A 1 107 ? 29.593 9.936 17.848 1.00 93.06 107 PHE A N 1
ATOM 817 C CA . PHE A 1 107 ? 29.495 8.744 17.011 1.00 93.06 107 PHE A CA 1
ATOM 818 C C . PHE A 1 107 ? 28.988 9.112 15.624 1.00 93.06 107 PHE A C 1
ATOM 820 O O . PHE A 1 107 ? 28.256 10.087 15.449 1.00 93.06 107 PHE A O 1
ATOM 827 N N . ILE A 1 108 ? 29.348 8.298 14.632 1.00 94.12 108 ILE A N 1
ATOM 828 C CA . ILE A 1 108 ? 28.675 8.281 13.335 1.00 94.12 108 ILE A CA 1
ATOM 829 C C . ILE A 1 108 ? 28.264 6.840 13.062 1.00 94.12 108 ILE A C 1
ATOM 831 O O . ILE A 1 108 ? 29.101 5.980 12.815 1.00 94.12 108 ILE A O 1
ATOM 835 N N . PHE A 1 109 ? 26.966 6.583 13.084 1.00 94.50 109 PHE A N 1
ATOM 836 C CA . PHE A 1 109 ? 26.343 5.314 12.759 1.00 94.50 109 PHE A CA 1
ATOM 837 C C . PHE A 1 109 ? 25.816 5.328 11.325 1.00 94.50 109 PHE A C 1
ATOM 839 O O . PHE A 1 109 ? 25.134 6.261 10.897 1.00 94.50 109 PHE A O 1
ATOM 846 N N . THR A 1 110 ? 26.092 4.269 10.570 1.00 93.50 110 THR A N 1
ATOM 847 C CA . THR A 1 110 ? 25.638 4.135 9.181 1.00 93.50 110 THR A CA 1
ATOM 848 C C . THR A 1 110 ? 25.001 2.778 8.930 1.00 93.50 110 THR A C 1
ATOM 850 O O . THR A 1 110 ? 25.359 1.786 9.562 1.00 93.50 110 THR A O 1
ATOM 853 N N . SER A 1 111 ? 24.037 2.709 8.012 1.00 91.50 111 SER A N 1
ATOM 854 C CA . SER A 1 111 ? 23.511 1.418 7.555 1.00 91.50 111 SER A CA 1
ATOM 855 C C . SER A 1 111 ? 24.589 0.613 6.825 1.00 91.50 111 SER A C 1
ATOM 857 O O . SER A 1 111 ? 25.449 1.181 6.156 1.00 91.50 111 SER A O 1
ATOM 859 N N . LYS A 1 112 ? 24.460 -0.720 6.818 1.00 87.06 112 LYS A N 1
ATOM 860 C CA . LYS A 1 112 ? 25.353 -1.640 6.075 1.00 87.06 112 LYS A CA 1
ATOM 861 C C . LYS A 1 112 ? 25.462 -1.354 4.570 1.00 87.06 112 LYS A C 1
ATOM 863 O O . LYS A 1 112 ? 26.387 -1.822 3.917 1.00 87.06 112 LYS A O 1
ATOM 868 N N . SER A 1 113 ? 24.522 -0.593 4.009 1.00 86.75 113 SER A N 1
ATOM 869 C CA . SER A 1 113 ? 24.566 -0.106 2.628 1.00 86.75 113 SER A CA 1
ATOM 870 C C . SER A 1 113 ? 25.576 1.029 2.405 1.00 86.75 113 SER A C 1
ATOM 872 O O . SER A 1 113 ? 25.657 1.541 1.294 1.00 86.75 113 SER A O 1
ATOM 874 N N . VAL A 1 114 ? 26.307 1.476 3.429 1.00 88.88 114 VAL A N 1
ATOM 875 C CA . VAL A 1 114 ? 27.422 2.422 3.308 1.00 88.88 114 VAL A CA 1
ATOM 876 C C . VAL A 1 114 ? 28.721 1.642 3.493 1.00 88.88 114 VAL A C 1
ATOM 878 O O . VAL A 1 114 ? 29.046 1.199 4.591 1.00 88.88 114 VAL A O 1
ATOM 881 N N . ARG A 1 115 ? 29.493 1.476 2.420 1.00 88.12 115 ARG A N 1
ATOM 882 C CA . ARG A 1 115 ? 30.839 0.908 2.489 1.00 88.12 115 ARG A CA 1
ATOM 883 C C . ARG A 1 115 ? 31.828 2.010 2.832 1.00 88.12 115 ARG A C 1
ATOM 885 O O . ARG A 1 115 ? 32.150 2.844 1.986 1.00 88.12 115 ARG A O 1
ATOM 892 N N . ILE A 1 116 ? 32.340 1.991 4.055 1.00 88.44 116 ILE A N 1
ATOM 893 C CA . ILE A 1 116 ? 33.388 2.912 4.499 1.00 88.44 116 ILE A CA 1
ATOM 894 C C . ILE A 1 116 ? 34.709 2.541 3.811 1.00 88.44 116 ILE A C 1
ATOM 896 O O . ILE A 1 116 ? 35.130 1.387 3.836 1.00 88.44 116 ILE A O 1
ATOM 900 N N . ARG A 1 117 ? 35.340 3.518 3.152 1.00 86.00 117 ARG A N 1
ATOM 901 C CA . ARG A 1 117 ? 36.658 3.385 2.506 1.00 86.00 117 ARG A CA 1
ATOM 902 C C . ARG A 1 117 ? 37.771 3.880 3.416 1.00 86.00 117 ARG A C 1
ATOM 904 O O . ARG A 1 117 ? 38.836 3.278 3.464 1.00 86.00 117 ARG A O 1
ATOM 911 N N . GLN A 1 118 ? 37.512 4.979 4.117 1.00 85.38 118 GLN A N 1
ATOM 912 C CA . GLN A 1 118 ? 38.463 5.624 5.009 1.00 85.38 118 GLN A CA 1
ATOM 913 C C . GLN A 1 118 ? 37.713 6.343 6.128 1.00 85.38 118 GLN A C 1
ATOM 915 O O . GLN A 1 118 ? 36.643 6.907 5.902 1.00 85.38 118 GLN A O 1
ATOM 920 N N . HIS A 1 119 ? 38.301 6.378 7.318 1.00 88.44 119 HIS A N 1
ATOM 921 C CA . HIS A 1 119 ? 37.875 7.254 8.403 1.00 88.44 119 HIS A CA 1
ATOM 922 C C . HIS A 1 119 ? 39.096 7.813 9.141 1.00 88.44 119 HIS A C 1
ATOM 924 O O . HIS A 1 119 ? 40.186 7.246 9.091 1.00 88.44 119 HIS A O 1
ATOM 930 N N . SER A 1 120 ? 38.927 8.953 9.803 1.00 85.19 120 SER A N 1
ATOM 931 C CA . SER A 1 120 ? 39.977 9.628 10.566 1.00 85.19 120 SER A CA 1
ATOM 932 C C . SER A 1 120 ? 39.367 10.520 11.641 1.00 85.19 120 SER A C 1
ATOM 934 O O . SER A 1 120 ? 38.336 11.151 11.407 1.00 85.19 120 SER A O 1
ATOM 936 N N . MET A 1 121 ? 40.047 10.639 12.779 1.00 85.50 121 MET A N 1
ATOM 937 C CA . MET A 1 121 ? 39.749 11.669 13.771 1.00 85.50 121 MET A CA 1
ATOM 938 C C . MET A 1 121 ? 40.606 12.903 13.500 1.00 85.50 121 MET A C 1
ATOM 940 O O . MET A 1 121 ? 41.831 12.808 13.430 1.00 85.50 121 MET A O 1
ATOM 944 N N . VAL A 1 122 ? 39.964 14.057 13.388 1.00 84.44 122 VAL A N 1
ATOM 945 C CA . VAL A 1 122 ? 40.601 15.341 13.106 1.00 84.44 122 VAL A CA 1
ATOM 946 C C . VAL A 1 122 ? 40.552 16.188 14.371 1.00 84.44 122 VAL A C 1
ATOM 948 O O . VAL A 1 122 ? 39.480 16.473 14.899 1.00 84.44 122 VAL A O 1
ATOM 951 N N . THR A 1 123 ? 41.716 16.574 14.882 1.00 84.19 123 THR A N 1
ATOM 952 C CA . THR A 1 123 ? 41.797 17.502 16.014 1.00 84.19 123 THR A CA 1
ATOM 953 C C . THR A 1 123 ? 41.376 18.895 15.561 1.00 84.19 123 THR A C 1
ATOM 955 O O . THR A 1 123 ? 41.844 19.377 14.530 1.00 84.19 123 THR A O 1
ATOM 958 N N . VAL A 1 124 ? 40.504 19.542 16.333 1.00 81.44 124 VAL A N 1
ATOM 959 C CA . VAL A 1 124 ? 40.023 20.899 16.070 1.00 81.44 124 VAL A CA 1
ATOM 960 C C . VAL A 1 124 ? 40.596 21.812 17.149 1.00 81.44 124 VAL A C 1
ATOM 962 O O . VAL A 1 124 ? 40.265 21.673 18.315 1.00 81.44 124 VAL A O 1
ATOM 965 N N . HIS A 1 125 ? 41.485 22.735 16.778 1.00 78.50 125 HIS A N 1
ATOM 966 C CA . HIS A 1 125 ? 42.298 23.494 17.745 1.00 78.50 125 HIS A CA 1
ATOM 967 C C . HIS A 1 125 ? 41.511 24.390 18.715 1.00 78.50 125 HIS A C 1
ATOM 969 O O . HIS A 1 125 ? 42.054 24.794 19.736 1.00 78.50 125 HIS A O 1
ATOM 975 N N . PHE A 1 126 ? 40.260 24.713 18.397 1.00 82.75 126 PHE A N 1
ATOM 976 C CA . PHE A 1 126 ? 39.388 25.567 19.207 1.00 82.75 126 PHE A CA 1
ATOM 977 C C . PHE A 1 126 ? 38.248 24.792 19.887 1.00 82.75 126 PHE A C 1
ATOM 979 O O . PHE A 1 126 ? 37.332 25.412 20.419 1.00 82.75 126 PHE A O 1
ATOM 986 N N . SER A 1 127 ? 38.270 23.457 19.843 1.00 85.75 127 SER A N 1
ATOM 987 C CA . SER A 1 127 ? 37.251 22.612 20.462 1.00 85.75 127 SER A CA 1
ATOM 988 C C . SER A 1 127 ? 37.897 21.544 21.336 1.00 85.75 127 SER A C 1
ATOM 990 O O . SER A 1 127 ? 38.939 20.979 21.013 1.00 85.75 127 SER A O 1
ATOM 992 N N . ASP A 1 128 ? 37.239 21.264 22.449 1.00 86.94 128 ASP A N 1
ATOM 993 C CA . ASP A 1 128 ? 37.448 20.094 23.295 1.00 86.94 128 ASP A CA 1
ATOM 994 C C . ASP A 1 128 ? 36.955 18.789 22.641 1.00 86.94 128 ASP A C 1
ATOM 996 O O . ASP A 1 128 ? 37.265 17.698 23.129 1.00 86.94 128 ASP A O 1
ATOM 1000 N N . HIS A 1 129 ? 36.260 18.891 21.501 1.00 90.12 129 HIS A N 1
ATOM 1001 C CA . HIS A 1 129 ? 35.891 17.774 20.644 1.00 90.12 129 HIS A CA 1
ATOM 1002 C C . HIS A 1 129 ? 36.842 17.599 19.446 1.00 90.12 129 HIS A C 1
ATOM 1004 O O . HIS A 1 129 ? 37.405 18.539 18.877 1.00 90.12 129 HIS A O 1
ATOM 1010 N N . ARG A 1 130 ? 36.971 16.351 18.998 1.00 88.81 130 ARG A N 1
ATOM 1011 C CA . ARG A 1 130 ? 37.643 15.936 17.765 1.00 88.81 130 ARG A CA 1
ATOM 1012 C C . ARG A 1 130 ? 36.588 15.586 16.727 1.00 88.81 130 ARG A C 1
ATOM 1014 O O . ARG A 1 130 ? 35.679 14.807 16.994 1.00 88.81 130 ARG A O 1
ATOM 1021 N N . ALA A 1 131 ? 36.743 16.105 15.516 1.00 86.31 131 ALA A N 1
ATOM 1022 C CA . ALA A 1 131 ? 35.826 15.808 14.429 1.00 86.31 131 ALA A CA 1
ATOM 1023 C C . ALA A 1 131 ? 36.051 14.386 13.900 1.00 86.31 131 ALA A C 1
ATOM 1025 O O . ALA A 1 131 ? 37.185 13.964 13.658 1.00 86.31 131 ALA A O 1
ATOM 1026 N N . ILE A 1 132 ? 34.964 13.658 13.659 1.00 88.69 132 ILE A N 1
ATOM 1027 C CA . ILE A 1 132 ? 34.998 12.380 12.950 1.00 88.69 132 ILE A CA 1
ATOM 1028 C C . ILE A 1 132 ? 34.785 12.656 11.462 1.00 88.69 132 ILE A C 1
ATOM 1030 O O . ILE A 1 132 ? 33.736 13.149 11.052 1.00 88.69 132 ILE A O 1
ATOM 1034 N N . ARG A 1 133 ? 35.777 12.316 10.635 1.00 88.00 133 ARG A N 1
ATOM 1035 C CA . ARG A 1 133 ? 35.678 12.378 9.173 1.00 88.00 133 ARG A CA 1
ATOM 1036 C C . ARG A 1 133 ? 35.686 10.969 8.605 1.00 88.00 133 ARG A C 1
ATOM 1038 O O . ARG A 1 133 ? 36.540 10.168 8.971 1.00 88.00 133 ARG A O 1
ATOM 1045 N N . PHE A 1 134 ? 34.802 10.693 7.654 1.00 89.00 134 PHE A N 1
ATOM 1046 C CA . PHE A 1 134 ? 34.843 9.460 6.877 1.00 89.00 134 PHE A CA 1
ATOM 1047 C C . PHE A 1 134 ? 34.559 9.706 5.401 1.00 89.00 134 PHE A C 1
ATOM 1049 O O . PHE A 1 134 ? 33.945 10.702 5.022 1.00 89.00 134 PHE A O 1
ATOM 1056 N N . GLN A 1 135 ? 35.027 8.782 4.573 1.00 88.50 135 GLN A N 1
ATOM 1057 C CA . GLN A 1 135 ? 34.740 8.701 3.154 1.00 88.50 135 GLN A CA 1
ATOM 1058 C C . GLN A 1 135 ? 34.259 7.285 2.854 1.00 88.50 135 GLN A C 1
ATOM 1060 O O . GLN A 1 135 ? 34.863 6.301 3.287 1.00 88.50 135 GLN A O 1
ATOM 1065 N N . GLY A 1 136 ? 33.160 7.173 2.120 1.00 86.31 136 GLY A N 1
ATOM 1066 C CA . GLY A 1 136 ? 32.556 5.892 1.794 1.00 86.31 136 GLY A CA 1
ATOM 1067 C C . GLY A 1 136 ? 31.716 5.957 0.532 1.00 86.31 136 GLY A C 1
ATOM 1068 O O . GLY A 1 136 ? 31.467 7.026 -0.022 1.00 86.31 136 GLY A O 1
ATOM 1069 N N . GLU A 1 137 ? 31.287 4.785 0.090 1.00 87.06 137 GLU A N 1
ATOM 1070 C CA . GLU A 1 137 ? 30.437 4.597 -1.074 1.00 87.06 137 GLU A CA 1
ATOM 1071 C C . GLU A 1 137 ? 29.116 3.971 -0.656 1.00 87.06 137 GLU A C 1
ATOM 1073 O O . GLU A 1 137 ? 29.043 3.082 0.191 1.00 87.06 137 GLU A O 1
ATOM 1078 N N . LEU A 1 138 ? 28.058 4.414 -1.309 1.00 85.62 138 LEU A N 1
ATOM 1079 C CA . LEU A 1 138 ? 26.742 3.830 -1.188 1.00 85.62 138 LEU A CA 1
ATOM 1080 C C . LEU A 1 138 ? 26.689 2.506 -1.970 1.00 85.62 138 LEU A C 1
ATOM 1082 O O . LEU A 1 138 ? 26.685 2.493 -3.199 1.00 85.62 138 LEU A O 1
ATOM 1086 N N . THR A 1 139 ? 26.657 1.379 -1.262 1.00 74.19 139 THR A N 1
ATOM 1087 C CA . THR A 1 139 ? 26.613 0.035 -1.843 1.00 74.19 139 THR A CA 1
ATOM 1088 C C . THR A 1 139 ? 25.200 -0.525 -1.807 1.00 74.19 139 THR A C 1
ATOM 1090 O O . THR A 1 139 ? 24.743 -1.058 -0.797 1.00 74.19 139 THR A O 1
ATOM 1093 N N . GLY A 1 140 ? 24.506 -0.412 -2.935 1.00 63.50 140 GLY A N 1
ATOM 1094 C CA . GLY A 1 140 ? 23.200 -1.022 -3.161 1.00 63.50 140 GLY A CA 1
ATOM 1095 C C . GLY A 1 140 ? 22.504 -0.423 -4.381 1.00 63.50 140 GLY A C 1
ATOM 1096 O O . GLY A 1 140 ? 22.741 0.729 -4.738 1.00 63.50 140 GLY A O 1
ATOM 1097 N N . LYS A 1 141 ? 21.625 -1.196 -5.031 1.00 55.97 141 LYS A N 1
ATOM 1098 C CA . LYS A 1 141 ? 20.654 -0.623 -5.972 1.00 55.97 141 LYS A CA 1
ATOM 1099 C C . LYS A 1 141 ? 19.606 0.116 -5.143 1.00 55.97 141 LYS A C 1
ATOM 1101 O O . LYS A 1 141 ? 18.758 -0.520 -4.522 1.00 55.97 141 LYS A O 1
ATOM 1106 N N . PHE A 1 142 ? 19.676 1.444 -5.109 1.00 56.38 142 PHE A N 1
ATOM 1107 C CA . PHE A 1 142 ? 18.622 2.260 -4.516 1.00 56.38 142 PHE A CA 1
ATOM 1108 C C . PHE A 1 142 ? 17.346 2.042 -5.314 1.00 56.38 142 PHE A C 1
ATOM 1110 O O . PHE A 1 142 ? 17.259 2.446 -6.472 1.00 56.38 142 PHE A O 1
ATOM 1117 N N . LEU A 1 143 ? 16.357 1.392 -4.705 1.00 48.88 143 LEU A N 1
ATOM 1118 C CA . LEU A 1 143 ? 15.000 1.441 -5.223 1.00 48.88 143 LEU A CA 1
ATOM 1119 C C . LEU A 1 143 ? 14.511 2.876 -5.014 1.00 48.88 143 LEU A C 1
ATOM 1121 O O . LEU A 1 143 ? 13.975 3.225 -3.965 1.00 48.88 143 LEU A O 1
ATOM 1125 N N . THR A 1 144 ? 14.743 3.732 -6.006 1.00 43.53 144 THR A N 1
ATOM 1126 C CA . THR A 1 144 ? 14.052 5.010 -6.143 1.00 43.53 144 THR A CA 1
ATOM 1127 C C . THR A 1 144 ? 12.589 4.704 -6.448 1.00 43.53 144 THR A C 1
ATOM 1129 O O . THR A 1 144 ? 12.160 4.616 -7.593 1.00 43.53 144 THR A O 1
ATOM 1132 N N . GLY A 1 145 ? 11.816 4.470 -5.391 1.00 50.00 145 GLY A N 1
ATOM 1133 C CA . GLY A 1 145 ? 10.390 4.191 -5.464 1.00 50.00 145 GLY A CA 1
ATOM 1134 C C . GLY A 1 145 ? 9.633 4.907 -4.347 1.00 50.00 145 GLY A C 1
ATOM 1135 O O . GLY A 1 145 ? 10.226 5.247 -3.320 1.00 50.00 145 GLY A O 1
ATOM 1136 N N . PRO A 1 146 ? 8.333 5.180 -4.535 1.00 50.66 146 PRO A N 1
ATOM 1137 C CA . PRO A 1 146 ? 7.516 5.825 -3.522 1.00 50.66 146 PRO A CA 1
ATOM 1138 C C . PRO A 1 146 ? 7.468 4.924 -2.286 1.00 50.66 146 PRO A C 1
ATOM 1140 O O . PRO A 1 146 ? 7.075 3.764 -2.372 1.00 50.66 146 PRO A O 1
ATOM 1143 N N . GLY A 1 147 ? 7.874 5.452 -1.132 1.00 43.25 147 GLY A N 1
ATOM 1144 C CA . GLY A 1 147 ? 7.647 4.809 0.159 1.00 43.25 147 GLY A CA 1
ATOM 1145 C C . GLY A 1 147 ? 6.169 4.883 0.527 1.00 43.25 147 GLY A C 1
ATOM 1146 O O . GLY A 1 147 ? 5.800 5.598 1.448 1.00 43.25 147 GLY A O 1
ATOM 1147 N N . THR A 1 148 ? 5.321 4.179 -0.218 1.00 46.78 148 THR A N 1
ATOM 1148 C CA . THR A 1 148 ? 4.083 3.629 0.322 1.00 46.78 148 THR A CA 1
ATOM 1149 C C . THR A 1 148 ? 4.492 2.633 1.396 1.00 46.78 148 THR A C 1
ATOM 1151 O O . THR A 1 148 ? 5.385 1.818 1.142 1.00 46.78 148 THR A O 1
ATOM 1154 N N . TRP A 1 149 ? 3.868 2.682 2.574 1.00 44.44 149 TRP A N 1
ATOM 1155 C CA . TRP A 1 149 ? 3.899 1.553 3.498 1.00 44.44 149 TRP A CA 1
ATOM 1156 C C . TRP A 1 149 ? 3.610 0.292 2.679 1.00 44.44 149 TRP A C 1
ATOM 1158 O O . TRP A 1 149 ? 2.544 0.155 2.080 1.00 44.44 149 TRP A O 1
ATOM 1168 N N . LYS A 1 150 ? 4.616 -0.567 2.531 1.00 46.91 150 LYS A N 1
ATOM 1169 C CA . LYS A 1 150 ? 4.456 -1.857 1.880 1.00 46.91 150 LYS A CA 1
ATOM 1170 C C . LYS A 1 150 ? 4.342 -2.830 3.026 1.00 46.91 150 LYS A C 1
ATOM 1172 O O . LYS A 1 150 ? 5.341 -3.061 3.708 1.00 46.91 150 LYS A O 1
ATOM 1177 N N . LEU A 1 151 ? 3.132 -3.350 3.243 1.00 57.69 151 LEU A N 1
ATOM 1178 C CA . LEU A 1 151 ? 2.925 -4.495 4.120 1.00 57.69 151 LEU A CA 1
ATOM 1179 C C . LEU A 1 151 ? 4.028 -5.496 3.803 1.00 57.69 151 LEU A C 1
ATOM 1181 O O . LEU A 1 151 ? 4.157 -5.928 2.650 1.00 57.69 151 LEU A O 1
ATOM 1185 N N . ASN A 1 152 ? 4.856 -5.813 4.795 1.00 65.62 152 ASN A N 1
ATOM 1186 C CA . ASN A 1 152 ? 5.815 -6.879 4.621 1.00 65.62 152 ASN A CA 1
ATOM 1187 C C . ASN A 1 152 ? 5.008 -8.170 4.503 1.00 65.62 152 ASN A C 1
ATOM 1189 O O . ASN A 1 152 ? 4.575 -8.736 5.500 1.00 65.62 152 ASN A O 1
ATOM 1193 N N . SER A 1 153 ? 4.760 -8.603 3.270 1.00 71.69 153 SER A N 1
ATOM 1194 C CA . SER A 1 153 ? 3.903 -9.746 2.980 1.00 71.69 153 SER A CA 1
ATOM 1195 C C . SER A 1 153 ? 4.465 -11.049 3.546 1.00 71.69 153 SER A C 1
ATOM 1197 O O . SER A 1 153 ? 3.712 -12.006 3.667 1.00 71.69 153 SER A O 1
ATOM 1199 N N . SER A 1 154 ? 5.745 -11.092 3.946 1.00 76.19 154 SER A N 1
ATOM 1200 C CA . SER A 1 154 ? 6.276 -12.237 4.689 1.00 76.19 154 SER A CA 1
ATOM 1201 C C . SER A 1 154 ? 5.678 -12.361 6.094 1.00 76.19 154 SER A C 1
ATOM 1203 O O . SER A 1 154 ? 5.595 -13.471 6.607 1.00 76.19 154 SER A O 1
ATOM 1205 N N . LEU A 1 155 ? 5.199 -11.264 6.698 1.00 74.62 155 LEU A N 1
ATOM 1206 C CA . LEU A 1 155 ? 4.491 -11.299 7.982 1.00 74.62 155 LEU A CA 1
ATOM 1207 C C . LEU A 1 155 ? 3.164 -12.048 7.870 1.00 74.62 155 LEU A C 1
ATOM 1209 O O . LEU A 1 155 ? 2.808 -12.764 8.793 1.00 74.62 155 LEU A O 1
ATOM 1213 N N . LEU A 1 156 ? 2.483 -11.966 6.721 1.00 77.88 156 LEU A N 1
ATOM 1214 C CA . LEU A 1 156 ? 1.257 -12.733 6.472 1.00 77.88 156 LEU A CA 1
ATOM 1215 C C . LEU A 1 156 ? 1.499 -14.248 6.425 1.00 77.88 156 LEU A C 1
ATOM 1217 O O . LEU A 1 156 ? 0.540 -15.009 6.476 1.00 77.88 156 LEU A O 1
ATOM 1221 N N . GLY A 1 157 ? 2.752 -14.693 6.291 1.00 79.06 157 GLY A N 1
ATOM 1222 C CA . GLY A 1 157 ? 3.127 -16.105 6.344 1.00 79.06 157 GLY A CA 1
ATOM 1223 C C . GLY A 1 157 ? 3.448 -16.612 7.750 1.00 79.06 157 GLY A C 1
ATOM 1224 O O . GLY A 1 157 ? 3.638 -17.813 7.910 1.00 79.06 157 GLY A O 1
ATOM 1225 N N . ARG A 1 158 ? 3.538 -15.732 8.756 1.00 83.81 158 ARG A N 1
ATOM 1226 C CA . ARG A 1 158 ? 3.798 -16.146 10.137 1.00 83.81 158 ARG A CA 1
ATOM 1227 C C . ARG A 1 158 ? 2.494 -16.519 10.833 1.00 83.81 158 ARG A C 1
ATOM 1229 O O . ARG A 1 158 ? 1.524 -15.768 10.760 1.00 83.81 158 ARG A O 1
ATOM 1236 N N . GLU A 1 159 ? 2.490 -17.648 11.531 1.00 90.69 159 GLU A N 1
ATOM 1237 C CA . GLU A 1 159 ? 1.302 -18.145 12.233 1.00 90.69 159 GLU A CA 1
ATOM 1238 C C . GLU A 1 159 ? 0.810 -17.182 13.315 1.00 90.69 159 GLU A C 1
ATOM 1240 O O . GLU A 1 159 ? -0.387 -16.941 13.401 1.00 90.69 159 GLU A O 1
ATOM 1245 N N . ASP A 1 160 ? 1.714 -16.565 14.080 1.00 87.62 160 ASP A N 1
ATOM 1246 C CA . ASP A 1 160 ? 1.357 -15.618 15.142 1.00 87.62 160 ASP A CA 1
ATOM 1247 C C . ASP A 1 160 ? 0.610 -14.391 14.601 1.00 87.62 160 ASP A C 1
ATOM 1249 O O . ASP A 1 160 ? -0.427 -14.000 15.132 1.00 87.62 160 ASP A O 1
ATOM 1253 N N . VAL A 1 161 ? 1.086 -13.837 13.483 1.00 82.44 161 VAL A N 1
ATOM 1254 C CA . VAL A 1 161 ? 0.430 -12.716 12.798 1.00 82.44 161 VAL A CA 1
ATOM 1255 C C . VAL A 1 161 ? -0.911 -13.144 12.202 1.00 82.44 161 VAL A C 1
ATOM 1257 O O . VAL A 1 161 ? -1.878 -12.391 12.268 1.00 82.44 161 VAL A O 1
ATOM 1260 N N . GLN A 1 162 ? -0.996 -14.338 11.609 1.00 82.69 162 GLN A N 1
ATOM 1261 C CA . GLN A 1 162 ? -2.263 -14.849 11.081 1.00 82.69 162 GLN A CA 1
ATOM 1262 C C . GLN A 1 162 ? -3.296 -15.060 12.186 1.00 82.69 162 GLN A C 1
ATOM 1264 O O . GLN A 1 162 ? -4.463 -14.733 11.986 1.00 82.69 162 GLN A O 1
ATOM 1269 N N . GLU A 1 163 ? -2.881 -15.591 13.332 1.00 84.94 163 GLU A N 1
ATOM 1270 C CA . GLU A 1 163 ? -3.764 -15.836 14.466 1.00 84.94 163 GLU A CA 1
ATOM 1271 C C . GLU A 1 163 ? -4.263 -14.526 15.069 1.00 84.94 163 GLU A C 1
ATOM 1273 O O . GLU A 1 163 ? -5.456 -14.368 15.315 1.00 84.94 163 GLU A O 1
ATOM 1278 N N . GLU A 1 164 ? -3.388 -13.530 15.211 1.00 82.19 164 GLU A N 1
ATOM 1279 C CA . GLU A 1 164 ? -3.786 -12.205 15.678 1.00 82.19 164 GLU A CA 1
ATOM 1280 C C . GLU A 1 164 ? -4.720 -11.500 14.686 1.00 82.19 164 GLU A C 1
ATOM 1282 O O . GLU A 1 164 ? -5.717 -10.904 15.099 1.00 82.19 164 GLU A O 1
ATOM 1287 N N . LEU A 1 165 ? -4.472 -11.621 13.376 1.00 78.94 165 LEU A N 1
ATOM 1288 C CA . LEU A 1 165 ? -5.383 -11.115 12.348 1.00 78.94 165 LEU A CA 1
ATOM 1289 C C . LEU A 1 165 ? -6.738 -11.829 12.388 1.00 78.94 165 LEU A C 1
ATOM 1291 O O . LEU A 1 165 ? -7.763 -11.160 12.278 1.00 78.94 165 LEU A O 1
ATOM 1295 N N . ARG A 1 166 ? -6.772 -13.154 12.577 1.00 79.25 166 ARG A N 1
ATOM 1296 C CA . ARG A 1 166 ? -8.027 -13.906 12.731 1.00 79.25 166 ARG A CA 1
ATOM 1297 C C . ARG A 1 166 ? -8.773 -13.489 13.990 1.00 79.25 166 ARG A C 1
ATOM 1299 O O . ARG A 1 166 ? -9.959 -13.205 13.915 1.00 79.25 166 ARG A O 1
ATOM 1306 N N . ARG A 1 167 ? -8.084 -13.376 15.124 1.00 79.12 167 ARG A N 1
ATOM 1307 C CA . ARG A 1 167 ? -8.693 -12.932 16.382 1.00 79.12 167 ARG A CA 1
ATOM 1308 C C . ARG A 1 167 ? -9.263 -11.519 16.274 1.00 79.12 167 ARG A C 1
ATOM 1310 O O . ARG A 1 167 ? -10.310 -11.246 16.840 1.00 79.12 167 ARG A O 1
ATOM 1317 N N . THR A 1 168 ? -8.559 -10.631 15.575 1.00 74.50 168 THR A N 1
ATOM 1318 C CA . THR A 1 168 ? -8.921 -9.210 15.479 1.00 74.50 168 THR A CA 1
ATOM 1319 C C . THR A 1 168 ? -9.997 -8.946 14.426 1.00 74.50 168 THR A C 1
ATOM 1321 O O . THR A 1 168 ? -10.873 -8.127 14.662 1.00 74.50 168 THR A O 1
ATOM 1324 N N . TYR A 1 169 ? -9.937 -9.616 13.270 1.00 71.25 169 TYR A N 1
ATOM 1325 C CA . TYR A 1 169 ? -10.788 -9.308 12.109 1.00 71.25 169 TYR A CA 1
ATOM 1326 C C . TYR A 1 169 ? -11.714 -10.451 11.680 1.00 71.25 169 TYR A C 1
ATOM 1328 O O . TYR A 1 169 ? -12.555 -10.246 10.818 1.00 71.25 169 TYR A O 1
ATOM 1336 N N . MET A 1 170 ? -11.565 -11.661 12.218 1.00 72.44 170 MET A N 1
ATOM 1337 C CA . MET A 1 170 ? -12.448 -12.805 11.934 1.00 72.44 170 MET A CA 1
ATOM 1338 C C . MET A 1 170 ? -13.168 -13.287 13.202 1.00 72.44 170 MET A C 1
ATOM 1340 O O . MET A 1 170 ? -13.444 -14.476 13.354 1.00 72.44 170 MET A O 1
ATOM 1344 N N . GLY A 1 171 ? -13.439 -12.357 14.120 1.00 73.75 171 GLY A N 1
ATOM 1345 C CA . GLY A 1 171 ? -14.236 -12.595 15.320 1.00 73.75 171 GLY A CA 1
ATOM 1346 C C . GLY A 1 171 ? -15.748 -12.649 15.045 1.00 73.75 171 GLY A C 1
ATOM 1347 O O . GLY A 1 171 ? -16.182 -12.372 13.923 1.00 73.75 171 GLY A O 1
ATOM 1348 N N . PRO A 1 172 ? -16.556 -12.990 16.068 1.00 82.25 172 PRO A N 1
ATOM 1349 C CA . PRO A 1 172 ? -18.019 -13.051 15.968 1.00 82.25 172 PRO A CA 1
ATOM 1350 C C . PRO A 1 172 ? -18.641 -11.715 15.537 1.00 82.25 172 PRO A C 1
ATOM 1352 O O . PRO A 1 172 ? -19.601 -11.724 14.773 1.00 82.25 172 PRO A O 1
ATOM 1355 N N . ASP A 1 173 ? -18.034 -10.593 15.924 1.00 87.12 173 ASP A N 1
ATOM 1356 C CA . ASP A 1 173 ? -18.518 -9.240 15.628 1.00 87.12 173 ASP A CA 1
ATOM 1357 C C . ASP A 1 173 ? -18.683 -8.980 14.120 1.00 87.12 173 ASP A C 1
ATOM 1359 O O . ASP A 1 173 ? -19.630 -8.327 13.687 1.00 87.12 173 ASP A O 1
ATOM 1363 N N . LEU A 1 174 ? -17.775 -9.513 13.288 1.00 89.00 174 LEU A N 1
ATOM 1364 C CA . LEU A 1 174 ? -17.843 -9.317 11.838 1.00 89.00 174 LEU A CA 1
ATOM 1365 C C . LEU A 1 174 ? -18.974 -10.141 11.206 1.00 89.00 174 LEU A C 1
ATOM 1367 O O . LEU A 1 174 ? -19.591 -9.710 10.232 1.00 89.00 174 LEU A O 1
ATOM 1371 N N . LEU A 1 175 ? -19.238 -11.332 11.749 1.00 88.88 175 LEU A N 1
ATOM 1372 C CA . LEU A 1 175 ? -20.359 -12.158 11.310 1.00 88.88 175 LEU A CA 1
ATOM 1373 C C . LEU A 1 175 ? -21.686 -11.506 11.703 1.00 88.88 175 LEU A C 1
ATOM 1375 O O . LEU A 1 175 ? -22.552 -11.370 10.844 1.00 88.88 175 LEU A O 1
ATOM 1379 N N . GLU A 1 176 ? -21.804 -11.057 12.953 1.00 91.62 176 GLU A N 1
ATOM 1380 C CA . GLU A 1 176 ? -22.981 -10.347 13.460 1.00 91.62 176 GLU A CA 1
ATOM 1381 C C . GLU A 1 176 ? -23.286 -9.111 12.604 1.00 91.62 176 GLU A C 1
ATOM 1383 O O . GLU A 1 176 ? -24.411 -8.949 12.139 1.00 91.62 176 GLU A O 1
ATOM 1388 N N . LEU A 1 177 ? -22.259 -8.323 12.265 1.00 92.75 177 LEU A N 1
ATOM 1389 C CA . LEU A 1 177 ? -22.381 -7.191 11.347 1.00 92.75 177 LEU A CA 1
ATOM 1390 C C . LEU A 1 177 ? -22.979 -7.592 9.986 1.00 92.75 177 LEU A C 1
ATOM 1392 O O . LEU A 1 177 ? -23.857 -6.910 9.459 1.00 92.75 177 LEU A O 1
ATOM 1396 N N . TYR A 1 178 ? -22.489 -8.672 9.372 1.00 93.19 178 TYR A N 1
ATOM 1397 C CA . TYR A 1 178 ? -22.977 -9.107 8.059 1.00 93.19 178 TYR A CA 1
ATOM 1398 C C . TYR A 1 178 ? -24.378 -9.719 8.110 1.00 93.19 178 TYR A C 1
ATOM 1400 O O . TYR A 1 178 ? -25.099 -9.646 7.111 1.00 93.19 178 TYR A O 1
ATOM 1408 N N . GLU A 1 179 ? -24.749 -10.335 9.230 1.00 92.31 179 GLU A N 1
ATOM 1409 C CA . GLU A 1 179 ? -26.094 -10.854 9.474 1.00 92.31 179 GLU A CA 1
ATOM 1410 C C . GLU A 1 179 ? -27.087 -9.709 9.699 1.00 92.31 179 GLU A C 1
ATOM 1412 O O . GLU A 1 179 ? -28.150 -9.710 9.083 1.00 92.31 179 GLU A O 1
ATOM 1417 N N . GLU A 1 180 ? -26.721 -8.692 10.482 1.00 93.94 180 GLU A N 1
ATOM 1418 C CA . GLU A 1 180 ? -27.521 -7.477 10.678 1.00 93.94 180 GLU A CA 1
ATOM 1419 C C . GLU A 1 180 ? -27.728 -6.734 9.349 1.00 93.94 180 GLU A C 1
ATOM 1421 O O . GLU A 1 180 ? -28.853 -6.403 8.984 1.00 93.94 180 GLU A O 1
ATOM 1426 N N . MET A 1 181 ? -26.664 -6.568 8.555 1.00 94.50 181 MET A N 1
ATOM 1427 C CA . MET A 1 181 ? -26.742 -5.992 7.205 1.00 94.50 181 MET A CA 1
ATOM 1428 C C . MET A 1 181 ? -27.732 -6.719 6.292 1.00 94.50 181 MET A C 1
ATOM 1430 O O . MET A 1 181 ? -28.407 -6.092 5.473 1.00 94.50 181 MET A O 1
ATOM 1434 N N . GLU A 1 182 ? -27.777 -8.048 6.386 1.00 92.88 182 GLU A N 1
ATOM 1435 C CA . GLU A 1 182 ? -28.688 -8.873 5.600 1.00 92.88 182 GLU A CA 1
ATOM 1436 C C . GLU A 1 182 ? -30.135 -8.741 6.087 1.00 92.88 182 GLU A C 1
ATOM 1438 O O . GLU A 1 182 ? -31.034 -8.624 5.254 1.00 92.88 182 GLU A O 1
ATOM 1443 N N . GLN A 1 183 ? -30.350 -8.735 7.407 1.00 93.69 183 GLN A N 1
ATOM 1444 C CA . GLN A 1 183 ? -31.669 -8.610 8.036 1.00 93.69 183 GLN A CA 1
ATOM 1445 C C . GLN A 1 183 ? -32.300 -7.239 7.782 1.00 93.69 183 GLN A C 1
ATOM 1447 O O . GLN A 1 183 ? -33.453 -7.160 7.360 1.00 93.69 183 GLN A O 1
ATOM 1452 N N . GLU A 1 184 ? -31.531 -6.170 7.984 1.00 93.25 184 GLU A N 1
ATOM 1453 C CA . GLU A 1 184 ? -31.975 -4.789 7.775 1.00 93.25 184 GLU A CA 1
ATOM 1454 C C . GLU A 1 184 ? -32.000 -4.410 6.285 1.00 93.25 184 GLU A C 1
ATOM 1456 O O . GLU A 1 184 ? -32.627 -3.428 5.890 1.00 93.25 184 GLU A O 1
ATOM 1461 N N . GLY A 1 185 ? -31.312 -5.178 5.433 1.00 93.62 185 GLY A N 1
ATOM 1462 C CA . GLY A 1 185 ? -31.205 -4.911 3.997 1.00 93.62 185 GLY A CA 1
ATOM 1463 C C . GLY A 1 185 ? -30.401 -3.649 3.678 1.00 93.62 185 GLY A C 1
ATOM 1464 O O . GLY A 1 185 ? -30.589 -3.037 2.624 1.00 93.62 185 GLY A O 1
ATOM 1465 N N . VAL A 1 186 ? -29.529 -3.224 4.593 1.00 92.94 186 VAL A N 1
ATOM 1466 C CA . VAL A 1 186 ? -28.862 -1.925 4.549 1.00 92.94 186 VAL A CA 1
ATOM 1467 C C . VAL A 1 186 ? -27.429 -2.044 5.073 1.00 92.94 186 VAL A C 1
ATOM 1469 O O . VAL A 1 186 ? -27.171 -2.602 6.132 1.00 92.94 186 VAL A O 1
ATOM 1472 N N . MET A 1 187 ? -26.470 -1.465 4.346 1.00 94.06 187 MET A N 1
ATOM 1473 C CA . MET A 1 187 ? -25.075 -1.379 4.792 1.00 94.06 187 MET A CA 1
ATOM 1474 C C . MET A 1 187 ? -24.880 -0.231 5.799 1.00 94.06 187 MET A C 1
ATOM 1476 O O . MET A 1 187 ? -25.402 0.851 5.547 1.00 94.06 187 MET A O 1
ATOM 1480 N N . PRO A 1 188 ? -24.096 -0.350 6.882 1.00 92.88 188 PRO A N 1
ATOM 1481 C CA . PRO A 1 188 ? -23.841 0.780 7.772 1.00 92.88 188 PRO A CA 1
ATOM 1482 C C . PRO A 1 188 ? -23.088 1.918 7.087 1.00 92.88 188 PRO A C 1
ATOM 1484 O O . PRO A 1 188 ? -22.271 1.702 6.193 1.00 92.88 188 PRO A O 1
ATOM 1487 N N . HIS A 1 189 ? -23.302 3.140 7.572 1.00 90.44 189 HIS A N 1
ATOM 1488 C CA . HIS A 1 189 ? -22.687 4.355 7.030 1.00 90.44 189 HIS A CA 1
ATOM 1489 C C . HIS A 1 189 ? -21.151 4.272 6.930 1.00 90.44 189 HIS A C 1
ATOM 1491 O O . HIS A 1 189 ? -20.568 4.698 5.938 1.00 90.44 189 HIS A O 1
ATOM 1497 N N . THR A 1 190 ? -20.490 3.674 7.924 1.00 90.50 190 THR A N 1
ATOM 1498 C CA . THR A 1 190 ? -19.023 3.524 7.977 1.00 90.50 190 THR A CA 1
ATOM 1499 C C . THR A 1 190 ? -18.451 2.629 6.875 1.00 90.50 190 THR A C 1
ATOM 1501 O O . THR A 1 190 ? -17.279 2.770 6.526 1.00 90.50 190 THR A O 1
ATOM 1504 N N . LEU A 1 191 ? -19.251 1.715 6.318 1.00 93.00 191 LEU A N 1
ATOM 1505 C CA . LEU A 1 191 ? -18.846 0.834 5.219 1.00 93.00 191 LEU A CA 1
ATOM 1506 C C . LEU A 1 191 ? -19.103 1.473 3.843 1.00 93.00 191 LEU A C 1
ATOM 1508 O O . LEU A 1 191 ? -18.481 1.063 2.865 1.00 93.00 191 LEU A O 1
ATOM 1512 N N . ARG A 1 192 ? -19.971 2.494 3.776 1.00 93.12 192 ARG A N 1
ATOM 1513 C CA . ARG A 1 192 ? -20.310 3.241 2.550 1.00 93.12 192 ARG A CA 1
ATOM 1514 C C . ARG A 1 192 ? -19.329 4.368 2.221 1.00 93.12 192 ARG A C 1
ATOM 1516 O O . ARG A 1 192 ? -19.374 4.908 1.117 1.00 93.12 192 ARG A O 1
ATOM 1523 N N . GLU A 1 193 ? -18.467 4.746 3.164 1.00 92.38 193 GLU A N 1
ATOM 1524 C CA . GLU A 1 193 ? -17.506 5.831 2.974 1.00 92.38 193 GLU A CA 1
ATOM 1525 C C . GLU A 1 193 ? -16.237 5.358 2.247 1.00 92.38 193 GLU A C 1
ATOM 1527 O O . GLU A 1 193 ? -15.553 4.418 2.662 1.00 92.38 193 GLU A O 1
ATOM 1532 N N . GLY A 1 194 ? -15.883 6.066 1.173 1.00 92.00 194 GLY A N 1
ATOM 1533 C CA . GLY A 1 194 ? -14.589 5.952 0.506 1.00 92.00 194 GLY A CA 1
ATOM 1534 C C . GLY A 1 194 ? -13.735 7.206 0.675 1.00 92.00 194 GLY A C 1
ATOM 1535 O O . GLY A 1 194 ? -14.198 8.321 0.465 1.00 92.00 194 GLY A O 1
ATOM 1536 N N . MET A 1 195 ? -12.450 7.057 0.977 1.00 91.75 195 MET A N 1
ATOM 1537 C CA . MET A 1 195 ? -11.531 8.194 1.048 1.00 91.75 195 MET A CA 1
ATOM 1538 C C . MET A 1 195 ? -10.636 8.256 -0.192 1.00 91.75 195 MET A C 1
ATOM 1540 O O . MET A 1 195 ? -9.830 7.361 -0.431 1.00 91.75 195 MET A O 1
ATOM 1544 N N . ILE A 1 196 ? -10.748 9.310 -0.994 1.00 91.38 196 ILE A N 1
ATOM 1545 C CA . ILE A 1 196 ? -9.988 9.473 -2.236 1.00 91.38 196 ILE A CA 1
ATOM 1546 C C . ILE A 1 196 ? -8.674 10.199 -1.954 1.00 91.38 196 ILE A C 1
ATOM 1548 O O . ILE A 1 196 ? -8.663 11.335 -1.484 1.00 91.38 196 ILE A O 1
ATOM 1552 N N . VAL A 1 197 ? -7.562 9.571 -2.329 1.00 89.62 197 VAL A N 1
ATOM 1553 C CA . VAL A 1 197 ? -6.222 10.169 -2.334 1.00 89.62 197 VAL A CA 1
ATOM 1554 C C . VAL A 1 197 ? -5.721 10.275 -3.767 1.00 89.62 197 VAL A C 1
ATOM 1556 O O . VAL A 1 197 ? -5.866 9.350 -4.568 1.00 89.62 197 VAL A O 1
ATOM 1559 N N . LEU A 1 198 ? -5.087 11.398 -4.098 1.00 88.31 198 LEU A N 1
ATOM 1560 C CA . LEU A 1 198 ? -4.500 11.617 -5.415 1.00 88.31 198 LEU A CA 1
ATOM 1561 C C . LEU A 1 198 ? -3.038 11.158 -5.444 1.00 88.31 198 LEU A C 1
ATOM 1563 O O . LEU A 1 198 ? -2.177 11.711 -4.76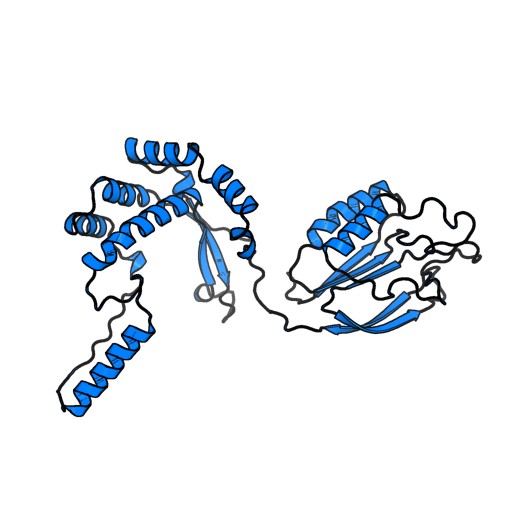1 1.00 88.31 198 LEU A O 1
ATOM 1567 N N . LEU A 1 199 ? -2.732 10.182 -6.300 1.00 87.69 199 LEU A N 1
ATOM 1568 C CA . LEU A 1 199 ? -1.366 9.753 -6.586 1.00 87.69 199 LEU A CA 1
ATOM 1569 C C . LEU A 1 199 ? -0.843 10.373 -7.877 1.00 87.69 199 LEU A 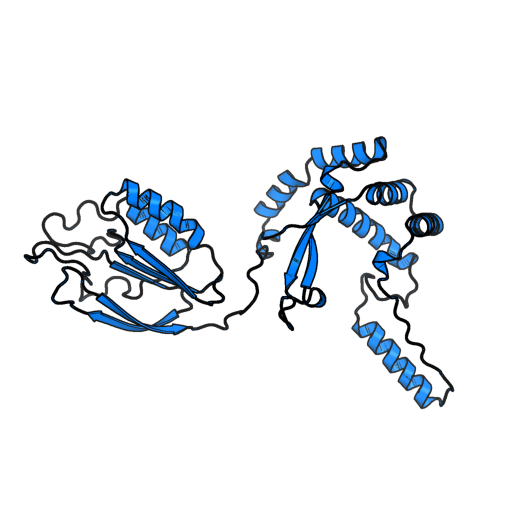C 1
ATOM 1571 O O . LEU A 1 199 ? -1.392 10.172 -8.960 1.00 87.69 199 LEU A O 1
ATOM 1575 N N . TYR A 1 200 ? 0.276 11.082 -7.783 1.00 88.00 200 TYR A N 1
ATOM 1576 C CA . TYR A 1 200 ? 0.923 11.668 -8.950 1.00 88.00 200 TYR A CA 1
ATOM 1577 C C . TYR A 1 200 ? 1.530 10.581 -9.851 1.00 88.00 200 TYR A C 1
ATOM 1579 O O . TYR A 1 200 ? 2.317 9.755 -9.394 1.00 88.00 200 TYR A O 1
ATOM 1587 N N . LYS A 1 201 ? 1.228 10.610 -11.156 1.00 85.69 201 LYS A N 1
ATOM 1588 C CA . LYS A 1 201 ? 1.735 9.645 -12.154 1.00 85.69 201 LYS A CA 1
ATOM 1589 C C . LYS A 1 201 ? 3.227 9.806 -12.464 1.00 85.69 201 LYS A C 1
ATOM 1591 O O . LYS A 1 201 ? 3.756 9.026 -13.247 1.00 85.69 201 LYS A O 1
ATOM 1596 N N . HIS A 1 202 ? 3.900 10.805 -11.885 1.00 84.38 202 HIS A N 1
ATOM 1597 C CA . HIS A 1 202 ? 5.295 11.147 -12.187 1.00 84.38 202 HIS A CA 1
ATOM 1598 C C . HIS A 1 202 ? 5.541 11.507 -13.663 1.00 84.38 202 HIS A C 1
ATOM 1600 O O . HIS A 1 202 ? 6.638 11.315 -14.178 1.00 84.38 202 HIS A O 1
ATOM 1606 N N . LYS A 1 203 ? 4.529 12.067 -14.334 1.00 84.81 203 LYS A N 1
ATOM 1607 C CA . LYS A 1 203 ? 4.578 12.478 -15.741 1.00 84.81 203 LYS A CA 1
ATOM 1608 C C . LYS A 1 203 ? 3.914 13.846 -15.899 1.00 84.81 203 LYS A C 1
ATOM 1610 O O . LYS A 1 203 ? 2.884 14.066 -15.277 1.00 84.81 203 LYS A O 1
ATOM 1615 N N . GLY A 1 204 ? 4.482 14.710 -16.741 1.00 90.56 204 GLY A N 1
ATOM 1616 C CA . GLY A 1 204 ? 3.901 16.012 -17.088 1.00 90.56 204 GLY A CA 1
ATOM 1617 C C . GLY A 1 204 ? 3.990 17.061 -15.977 1.00 90.56 204 GLY A C 1
ATOM 1618 O O . GLY A 1 204 ? 4.835 16.975 -15.085 1.00 90.56 204 GLY A O 1
ATOM 1619 N N . GLU A 1 205 ? 3.132 18.075 -16.064 1.00 90.44 205 GLU A N 1
ATOM 1620 C CA . GLU A 1 205 ? 3.019 19.144 -15.072 1.00 90.44 205 GLU A CA 1
ATOM 1621 C C . GLU A 1 205 ? 2.063 18.757 -13.939 1.00 90.44 205 GLU A C 1
ATOM 1623 O O . GLU A 1 205 ? 1.048 18.091 -14.152 1.00 90.44 205 GLU A O 1
ATOM 1628 N N . ARG A 1 206 ? 2.360 19.213 -12.717 1.00 87.44 206 ARG A N 1
ATOM 1629 C CA . ARG A 1 206 ? 1.543 18.912 -11.527 1.00 87.44 206 ARG A CA 1
ATOM 1630 C C . ARG A 1 206 ? 0.194 19.620 -11.511 1.00 87.44 206 ARG A C 1
ATOM 1632 O O . ARG A 1 206 ? -0.715 19.122 -10.854 1.00 87.44 206 ARG A O 1
ATOM 1639 N N . CYS A 1 207 ? 0.085 20.746 -12.208 1.00 88.94 207 CYS A N 1
ATOM 1640 C CA . CYS A 1 207 ? -1.145 21.527 -12.303 1.00 88.94 207 CYS A CA 1
ATOM 1641 C C . CYS A 1 207 ? -2.192 20.865 -13.214 1.00 88.94 207 CYS A C 1
ATOM 1643 O O . CYS A 1 207 ? -3.362 21.224 -13.156 1.00 88.94 207 CYS A O 1
ATOM 1645 N N . ASP A 1 208 ? -1.795 19.882 -14.028 1.00 89.56 208 ASP A N 1
ATOM 1646 C CA . ASP A 1 208 ? -2.718 19.115 -14.857 1.00 89.56 208 ASP A CA 1
ATOM 1647 C C . ASP A 1 208 ? -3.252 17.892 -14.091 1.00 89.56 208 ASP A C 1
ATOM 1649 O O . ASP A 1 208 ? -2.526 16.935 -13.799 1.00 89.56 208 ASP A O 1
ATOM 1653 N N . PHE A 1 209 ? -4.555 17.902 -13.800 1.00 84.75 209 PHE A N 1
ATOM 1654 C CA . PHE A 1 209 ? -5.263 16.820 -13.113 1.00 84.75 209 PHE A CA 1
ATOM 1655 C C . PHE A 1 209 ? -5.158 15.464 -13.825 1.00 84.75 209 PHE A C 1
ATOM 1657 O O . PHE A 1 209 ? -5.177 14.426 -13.161 1.00 84.75 209 PHE A O 1
ATOM 1664 N N . LYS A 1 210 ? -4.960 15.427 -15.152 1.00 88.62 210 LYS A N 1
ATOM 1665 C CA . LYS A 1 210 ? -4.769 14.168 -15.898 1.00 88.62 210 LYS A CA 1
ATOM 1666 C C . LYS A 1 210 ? -3.508 13.421 -15.465 1.00 88.62 210 LYS A C 1
ATOM 1668 O O . LYS A 1 210 ? -3.426 12.198 -15.637 1.00 88.62 210 LYS A O 1
ATOM 1673 N N . ASN A 1 211 ? -2.545 14.125 -14.869 1.00 90.31 211 ASN A N 1
ATOM 1674 C CA . ASN A 1 211 ? -1.305 13.557 -14.348 1.00 90.31 211 ASN A CA 1
ATOM 1675 C C . ASN A 1 211 ? -1.447 12.969 -12.937 1.00 90.31 211 ASN A C 1
ATOM 1677 O O . ASN A 1 211 ? -0.461 12.499 -12.367 1.00 90.31 211 ASN A O 1
ATOM 1681 N N . TRP A 1 212 ? -2.663 12.913 -12.394 1.00 88.94 212 TRP A N 1
ATOM 1682 C CA . TRP A 1 212 ? -2.969 12.296 -11.107 1.00 88.94 212 TRP A CA 1
ATOM 1683 C C . TRP A 1 212 ? -3.868 11.063 -11.281 1.00 88.94 212 TRP A C 1
ATOM 1685 O O . TRP A 1 212 ? -4.599 10.926 -12.263 1.00 88.94 212 TRP A O 1
ATOM 1695 N N . ARG A 1 213 ? -3.753 10.105 -10.360 1.00 87.75 213 ARG A N 1
ATOM 1696 C CA . ARG A 1 213 ? -4.625 8.933 -10.233 1.00 87.75 213 ARG A CA 1
ATOM 1697 C C . ARG A 1 213 ? -5.410 9.062 -8.931 1.00 87.75 213 ARG A C 1
ATOM 1699 O O . ARG A 1 213 ? -4.763 9.082 -7.884 1.00 87.75 213 ARG A O 1
ATOM 1706 N N . PRO A 1 214 ? -6.745 9.131 -8.964 1.00 90.00 214 PRO A N 1
ATOM 1707 C CA . PRO A 1 214 ? -7.529 8.961 -7.752 1.00 90.00 214 PRO A CA 1
ATOM 1708 C C . PRO A 1 214 ? -7.430 7.502 -7.290 1.00 90.00 214 PRO A C 1
ATOM 1710 O O . PRO A 1 214 ? -7.551 6.581 -8.097 1.00 90.00 214 PRO A O 1
ATOM 1713 N N . ILE A 1 215 ? -7.173 7.296 -6.001 1.00 89.81 215 ILE A N 1
ATOM 1714 C CA . ILE A 1 215 ? -7.241 5.994 -5.337 1.00 89.81 215 ILE A CA 1
ATOM 1715 C C . ILE A 1 215 ? -8.210 6.110 -4.174 1.00 89.81 215 ILE A C 1
ATOM 1717 O O . ILE A 1 215 ? -7.994 6.924 -3.280 1.00 89.81 215 ILE A O 1
ATOM 1721 N N . SER A 1 216 ? -9.237 5.266 -4.178 1.00 89.44 216 SER A N 1
ATOM 1722 C CA . SER A 1 216 ? -10.223 5.195 -3.103 1.00 89.44 216 SER A CA 1
ATOM 1723 C C . SER A 1 216 ? -9.793 4.181 -2.041 1.00 89.44 216 SER A C 1
ATOM 1725 O O . SER A 1 216 ? -9.639 2.987 -2.308 1.00 89.44 216 SER A O 1
ATOM 1727 N N . PHE A 1 217 ? -9.615 4.652 -0.814 1.00 89.88 217 PHE A N 1
ATOM 1728 C CA . PHE A 1 217 ? -9.476 3.836 0.381 1.00 89.88 217 PHE A CA 1
ATOM 1729 C C . PHE A 1 217 ? -10.865 3.515 0.919 1.00 89.88 217 PHE A C 1
ATOM 1731 O O . PHE A 1 217 ? -11.549 4.384 1.444 1.00 89.88 217 PHE A O 1
ATOM 1738 N N . LEU A 1 218 ? -11.272 2.261 0.753 1.00 91.62 218 LEU A N 1
ATOM 1739 C CA . LEU A 1 218 ? -12.521 1.732 1.302 1.00 91.62 218 LEU A CA 1
ATOM 1740 C C . LEU A 1 218 ? -12.271 1.047 2.647 1.00 91.62 218 LEU A C 1
ATOM 1742 O O . LEU A 1 218 ? -11.161 0.541 2.882 1.00 91.62 218 LEU A O 1
ATOM 1746 N N . ASN A 1 219 ? -13.322 0.980 3.462 1.00 91.38 219 ASN A N 1
ATOM 1747 C CA . ASN A 1 219 ? -13.367 0.249 4.723 1.00 91.38 219 ASN A CA 1
ATOM 1748 C C . ASN A 1 219 ? -12.890 -1.218 4.553 1.00 91.38 219 ASN A C 1
ATOM 1750 O O . ASN A 1 219 ? -13.119 -1.852 3.517 1.00 91.38 219 ASN A O 1
ATOM 1754 N N . VAL A 1 220 ? -12.159 -1.743 5.543 1.00 89.94 220 VAL A N 1
ATOM 1755 C CA . VAL A 1 220 ? -11.568 -3.094 5.489 1.00 89.94 220 VAL A CA 1
ATOM 1756 C C . VAL A 1 220 ? -12.638 -4.181 5.585 1.00 89.94 220 VAL A C 1
ATOM 1758 O O . VAL A 1 220 ? -12.580 -5.138 4.815 1.00 89.94 220 VAL A O 1
ATOM 1761 N N . ASP A 1 221 ? -13.638 -4.003 6.441 1.00 90.56 221 ASP A N 1
ATOM 1762 C CA . ASP A 1 221 ? -14.746 -4.937 6.661 1.00 90.56 221 ASP A CA 1
ATOM 1763 C C . ASP A 1 221 ? -15.580 -5.085 5.385 1.00 90.56 221 ASP A C 1
ATOM 1765 O O . ASP A 1 221 ? -15.908 -6.197 4.970 1.00 90.56 221 ASP A O 1
ATOM 1769 N N . TYR A 1 222 ? -15.807 -3.977 4.672 1.00 92.75 222 TYR A N 1
ATOM 1770 C CA . TYR A 1 222 ? -16.386 -4.003 3.326 1.00 92.75 222 TYR A CA 1
ATOM 1771 C C . TYR A 1 222 ? -15.534 -4.831 2.348 1.00 92.75 222 TYR A C 1
ATOM 1773 O O . TYR A 1 222 ? -16.051 -5.670 1.608 1.00 92.75 222 TYR A O 1
ATOM 1781 N N . LYS A 1 223 ? -14.206 -4.637 2.341 1.00 92.00 223 LYS A N 1
ATOM 1782 C CA . LYS A 1 223 ? -13.309 -5.391 1.446 1.00 92.00 223 LYS A CA 1
ATOM 1783 C C . LYS A 1 223 ? -13.292 -6.881 1.770 1.00 92.00 223 LYS A C 1
ATOM 1785 O O . LYS A 1 223 ? -13.164 -7.678 0.841 1.00 92.00 223 LYS A O 1
ATOM 1790 N N . ILE A 1 224 ? -13.408 -7.261 3.042 1.00 91.31 224 ILE A N 1
ATOM 1791 C CA . ILE A 1 224 ? -13.506 -8.664 3.459 1.00 91.31 224 ILE A CA 1
ATOM 1792 C C . ILE A 1 224 ? -14.802 -9.278 2.916 1.00 91.31 224 ILE A C 1
ATOM 1794 O O . ILE A 1 224 ? -14.741 -10.339 2.287 1.00 91.31 224 ILE A O 1
ATOM 1798 N N . LEU A 1 225 ? -15.941 -8.591 3.052 1.00 92.25 225 LEU A N 1
ATOM 1799 C CA . LEU A 1 225 ? -17.224 -9.038 2.500 1.00 92.25 225 LEU A CA 1
ATOM 1800 C C . LEU A 1 225 ? -17.155 -9.190 0.976 1.00 92.25 225 LEU A C 1
ATOM 1802 O O . LEU A 1 225 ? -17.401 -10.273 0.443 1.00 92.25 225 LEU A O 1
ATOM 1806 N N . ALA A 1 226 ? -16.731 -8.137 0.271 1.00 94.25 226 ALA A N 1
ATOM 1807 C CA . ALA A 1 226 ? -16.595 -8.143 -1.183 1.00 94.25 226 ALA A CA 1
ATOM 1808 C C . ALA A 1 226 ? -15.648 -9.258 -1.654 1.00 94.25 226 ALA A C 1
ATOM 1810 O O . ALA A 1 226 ? -15.924 -9.965 -2.626 1.00 94.25 226 ALA A O 1
ATOM 1811 N N . LYS A 1 227 ? -14.539 -9.481 -0.937 1.00 93.50 227 LYS A N 1
ATOM 1812 C CA . LYS A 1 227 ? -13.601 -10.556 -1.262 1.00 93.50 227 LYS A CA 1
ATOM 1813 C C . LYS A 1 227 ? -14.201 -11.942 -1.033 1.00 93.50 227 LYS A C 1
ATOM 1815 O O . LYS A 1 227 ? -13.958 -12.836 -1.845 1.00 93.50 227 LYS A O 1
ATOM 1820 N N . THR A 1 228 ? -14.973 -12.118 0.034 1.00 91.75 228 THR A N 1
ATOM 1821 C CA . THR A 1 228 ? -15.690 -13.363 0.341 1.00 91.75 228 THR A CA 1
ATOM 1822 C C . THR A 1 228 ? -16.694 -13.688 -0.763 1.00 91.75 228 THR A C 1
ATOM 1824 O O . THR A 1 228 ? -16.689 -14.798 -1.296 1.00 91.75 228 THR A O 1
ATOM 1827 N N . MET A 1 229 ? -17.463 -12.687 -1.196 1.00 93.44 229 MET A N 1
ATOM 1828 C CA . MET A 1 229 ? -18.401 -12.782 -2.316 1.00 93.44 229 MET A CA 1
ATOM 1829 C C . MET A 1 229 ? -17.698 -13.170 -3.624 1.00 93.44 229 MET A C 1
ATOM 1831 O O . MET A 1 229 ? -18.098 -14.130 -4.281 1.00 93.44 229 MET A O 1
ATOM 1835 N N . VAL A 1 230 ? -16.590 -12.504 -3.966 1.00 92.69 230 VAL A N 1
ATOM 1836 C CA . VAL A 1 230 ? -15.781 -12.840 -5.152 1.00 92.69 230 VAL A CA 1
ATOM 1837 C C . VAL A 1 230 ? -15.253 -14.272 -5.085 1.00 92.69 230 VAL A C 1
ATOM 1839 O O . VAL A 1 230 ? -15.300 -14.996 -6.076 1.00 92.69 230 VAL A O 1
ATOM 1842 N N . ASN A 1 231 ? -14.740 -14.705 -3.933 1.00 91.56 231 ASN A N 1
ATOM 1843 C CA . ASN A 1 231 ? -14.220 -16.063 -3.779 1.00 91.56 231 ASN A CA 1
ATOM 1844 C C . ASN A 1 231 ? -15.323 -17.120 -3.924 1.00 91.56 231 ASN A C 1
ATOM 1846 O O . ASN A 1 231 ? -15.064 -18.177 -4.492 1.00 91.56 231 ASN A O 1
ATOM 1850 N N . ARG A 1 232 ? -16.548 -16.823 -3.474 1.00 91.12 232 ARG A N 1
ATOM 1851 C CA . ARG A 1 232 ? -17.711 -17.688 -3.692 1.00 91.12 232 ARG A CA 1
ATOM 1852 C C . ARG A 1 232 ? -18.098 -17.747 -5.171 1.00 91.12 232 ARG A C 1
ATOM 1854 O O . ARG A 1 232 ? -18.286 -18.838 -5.697 1.00 91.12 232 ARG A O 1
ATOM 1861 N N . LEU A 1 233 ? -18.142 -16.599 -5.851 1.00 90.19 233 LEU A N 1
ATOM 1862 C CA . LEU A 1 233 ? -18.468 -16.524 -7.278 1.00 90.19 233 LEU A CA 1
ATOM 1863 C C . LEU A 1 233 ? -17.441 -17.265 -8.145 1.00 90.19 233 LEU A C 1
ATOM 1865 O O . LEU A 1 233 ? -17.819 -17.948 -9.090 1.00 90.19 233 LEU A O 1
ATOM 1869 N N . LYS A 1 234 ? -16.150 -17.205 -7.791 1.00 88.38 234 LYS A N 1
ATOM 1870 C CA . LYS A 1 234 ? -15.075 -17.928 -8.495 1.00 88.38 234 LYS A CA 1
ATOM 1871 C C . LYS A 1 234 ? -15.337 -19.421 -8.661 1.00 88.38 234 LYS A C 1
ATOM 1873 O O . LYS A 1 234 ? -14.923 -19.968 -9.677 1.00 88.38 234 LYS A O 1
ATOM 1878 N N . GLY A 1 235 ? -16.006 -20.059 -7.699 1.00 85.50 235 GLY A N 1
ATOM 1879 C CA . GLY A 1 235 ? -16.377 -21.471 -7.799 1.00 85.50 235 GLY A CA 1
ATOM 1880 C C . GLY A 1 235 ? -17.354 -21.764 -8.941 1.00 85.50 235 GLY A C 1
ATOM 1881 O O . GLY A 1 235 ? -17.301 -22.848 -9.503 1.00 85.50 235 GLY A O 1
ATOM 1882 N N . ALA A 1 236 ? -18.188 -20.792 -9.318 1.00 86.50 236 ALA A N 1
ATOM 1883 C CA . ALA A 1 236 ? -19.173 -20.912 -10.394 1.00 86.50 236 ALA A CA 1
ATOM 1884 C C . ALA A 1 236 ? -18.702 -20.301 -11.729 1.00 86.50 236 ALA A C 1
ATOM 1886 O O . ALA A 1 236 ? -19.320 -20.528 -12.765 1.00 86.50 236 ALA A O 1
ATOM 1887 N N . MET A 1 237 ? -17.602 -19.534 -11.738 1.00 83.88 237 MET A N 1
ATOM 1888 C CA . MET A 1 237 ? -17.154 -18.798 -12.930 1.00 83.88 237 MET A CA 1
ATOM 1889 C C . MET A 1 237 ? -16.941 -19.691 -14.153 1.00 83.88 237 MET A C 1
ATOM 1891 O O . MET A 1 237 ? -17.301 -19.279 -15.247 1.00 83.88 237 MET A O 1
ATOM 1895 N N . GLY A 1 238 ? -16.399 -20.900 -13.975 1.00 80.38 238 GLY A N 1
ATOM 1896 C CA . GLY A 1 238 ? -16.139 -21.824 -15.085 1.00 80.38 238 GLY A CA 1
ATOM 1897 C C . GLY A 1 238 ? -17.396 -22.344 -15.792 1.00 80.38 238 GLY A C 1
ATOM 1898 O O . GLY A 1 238 ? -17.298 -22.792 -16.927 1.00 80.38 238 GLY A O 1
ATOM 1899 N N . GLU A 1 239 ? -18.562 -22.271 -15.145 1.00 83.62 239 GLU A N 1
ATOM 1900 C CA . GLU A 1 239 ? -19.853 -22.665 -15.728 1.00 83.62 239 GLU A CA 1
ATOM 1901 C C . GLU A 1 239 ? -20.599 -21.468 -16.337 1.00 83.62 239 GLU A C 1
ATOM 1903 O O . GLU A 1 239 ? -21.376 -21.629 -17.275 1.00 83.62 239 GLU A O 1
ATOM 1908 N N . ILE A 1 240 ? -20.362 -20.265 -15.804 1.00 86.81 240 ILE A N 1
ATOM 1909 C CA . ILE A 1 240 ? -21.085 -19.039 -16.169 1.00 86.81 240 ILE A CA 1
ATOM 1910 C C . ILE A 1 240 ? -20.458 -18.345 -17.386 1.00 86.81 240 ILE A C 1
ATOM 1912 O O . ILE A 1 240 ? -21.175 -17.760 -18.199 1.00 86.81 240 ILE A O 1
ATOM 1916 N N . VAL A 1 241 ? -19.126 -18.366 -17.512 1.00 86.25 241 VAL A N 1
ATOM 1917 C CA . VAL A 1 241 ? -18.417 -17.639 -18.577 1.00 86.25 241 VAL A CA 1
ATOM 1918 C C . VAL A 1 241 ? -18.041 -18.535 -19.749 1.00 86.25 241 VAL A C 1
ATOM 1920 O O . VAL A 1 241 ? -17.711 -19.708 -19.591 1.00 86.25 241 VAL A O 1
ATOM 1923 N N . HIS A 1 242 ? -18.057 -17.957 -20.950 1.00 85.62 242 HIS A N 1
ATOM 1924 C CA . HIS A 1 242 ? -17.610 -18.651 -22.153 1.00 85.62 242 HIS A CA 1
ATOM 1925 C C . HIS A 1 242 ? -16.105 -18.984 -22.060 1.00 85.62 242 HIS A C 1
ATOM 1927 O O . HIS A 1 242 ? -15.350 -18.142 -21.567 1.00 85.62 242 HIS A O 1
ATOM 1933 N N . PRO A 1 243 ? -15.629 -20.131 -22.589 1.00 81.81 243 PRO A N 1
ATOM 1934 C CA . PRO A 1 243 ? -14.209 -20.513 -22.545 1.00 81.81 243 PRO A CA 1
ATOM 1935 C C . PRO A 1 243 ? -13.233 -19.482 -23.135 1.00 81.81 243 PRO A C 1
ATOM 1937 O O . PRO A 1 243 ? -12.074 -19.418 -22.733 1.00 81.81 243 PRO A O 1
ATOM 1940 N N . ASP A 1 244 ? -13.708 -18.652 -24.066 1.00 82.81 244 ASP A N 1
ATOM 1941 C CA . ASP A 1 244 ? -12.906 -17.587 -24.686 1.00 82.81 244 ASP A CA 1
ATOM 1942 C C . ASP A 1 244 ? -12.755 -16.338 -23.794 1.00 82.81 244 ASP A C 1
ATOM 1944 O O . ASP A 1 244 ? -11.945 -15.454 -24.086 1.00 82.81 244 ASP A O 1
ATOM 1948 N N . GLN A 1 245 ? -13.509 -16.241 -22.693 1.00 83.88 245 GLN A N 1
ATOM 1949 C CA . GLN A 1 245 ? -13.359 -15.178 -21.704 1.00 83.88 245 GLN A CA 1
ATOM 1950 C C . GLN A 1 245 ? -12.231 -15.531 -20.731 1.00 83.88 245 GLN A C 1
ATOM 1952 O O . GLN A 1 245 ? -12.417 -16.221 -19.736 1.00 83.88 245 GLN A O 1
ATOM 1957 N N . THR A 1 246 ? -11.040 -15.012 -21.004 1.00 80.62 246 THR A N 1
ATOM 1958 C CA . THR A 1 246 ? -9.830 -15.320 -20.223 1.00 80.62 246 THR A CA 1
ATOM 1959 C C . THR A 1 246 ? -9.552 -14.327 -19.093 1.00 80.62 246 THR A C 1
ATOM 1961 O O . THR A 1 246 ? -8.796 -14.626 -18.169 1.00 80.62 246 THR A O 1
ATOM 1964 N N . CYS A 1 247 ? -10.112 -13.116 -19.165 1.00 79.56 247 CYS A N 1
ATOM 1965 C CA . CYS A 1 247 ? -9.814 -12.053 -18.210 1.00 79.56 247 CYS A CA 1
ATOM 1966 C C . CYS A 1 247 ? -10.468 -12.343 -16.855 1.00 79.56 247 CYS A C 1
ATOM 1968 O O . CYS A 1 247 ? -11.664 -12.610 -16.791 1.00 79.56 247 CYS A O 1
ATOM 1970 N N . GLU A 1 248 ? -9.680 -12.277 -15.778 1.00 71.81 248 GLU A N 1
ATOM 1971 C CA . GLU A 1 248 ? -10.114 -12.502 -14.387 1.00 71.81 248 GLU A CA 1
ATOM 1972 C C . GLU A 1 248 ? -10.723 -13.888 -14.086 1.00 71.81 248 GLU A C 1
ATOM 1974 O O . GLU A 1 248 ? -11.157 -14.142 -12.959 1.00 71.81 248 GLU A O 1
ATOM 1979 N N . VAL A 1 249 ? -10.667 -14.824 -15.039 1.00 79.69 249 VAL A N 1
ATOM 1980 C CA . VAL A 1 249 ? -11.077 -16.218 -14.844 1.00 79.69 249 VAL A CA 1
ATOM 1981 C C . VAL A 1 249 ? -9.890 -17.036 -14.317 1.00 79.69 249 VAL A C 1
ATOM 1983 O O . VAL A 1 249 ? -8.799 -16.997 -14.900 1.00 79.69 249 VAL A O 1
ATOM 1986 N N . PRO A 1 250 ? -10.046 -17.773 -13.199 1.00 74.81 250 PRO A N 1
ATOM 1987 C CA . PRO A 1 250 ? -8.979 -18.613 -12.662 1.00 74.81 250 PRO A CA 1
ATOM 1988 C C . PRO A 1 250 ? -8.446 -19.609 -13.701 1.00 74.81 250 PRO A C 1
ATOM 1990 O O . PRO A 1 250 ? -9.218 -20.264 -14.387 1.00 74.81 250 PRO A O 1
ATOM 1993 N N . GLY A 1 251 ? -7.121 -19.752 -13.782 1.00 77.62 251 GLY A N 1
ATOM 1994 C CA . GLY A 1 251 ? -6.467 -20.720 -14.673 1.00 77.62 251 GLY A CA 1
ATOM 1995 C C . GLY A 1 251 ? -6.041 -20.170 -16.037 1.00 77.62 251 GLY A C 1
ATOM 1996 O O . GLY A 1 251 ? -5.182 -20.781 -16.665 1.00 77.62 251 GLY A O 1
ATOM 1997 N N . HIS A 1 252 ? -6.534 -18.999 -16.447 1.00 80.62 252 HIS A N 1
ATOM 1998 C CA . HIS A 1 252 ? -6.151 -18.365 -17.710 1.00 80.62 252 HIS A CA 1
ATOM 1999 C C . HIS A 1 252 ? -5.049 -17.317 -17.531 1.00 80.62 252 HIS A C 1
ATOM 2001 O O . HIS A 1 252 ? -4.949 -16.628 -16.511 1.00 80.62 252 HIS A O 1
ATOM 2007 N N . ARG A 1 253 ? -4.200 -17.181 -18.550 1.00 82.88 253 ARG A N 1
ATOM 2008 C CA . ARG A 1 253 ? -3.150 -16.165 -18.645 1.00 82.88 253 ARG A CA 1
ATOM 2009 C C . ARG A 1 253 ? -3.452 -15.226 -19.804 1.00 82.88 253 ARG A C 1
ATOM 2011 O O . ARG A 1 253 ? -3.949 -15.636 -20.844 1.00 82.88 253 ARG A O 1
ATOM 2018 N N . VAL A 1 254 ? -3.024 -13.969 -19.681 1.00 84.00 254 VAL A N 1
ATOM 2019 C CA . VAL A 1 254 ? -3.090 -12.989 -20.788 1.00 84.00 254 VAL A CA 1
ATOM 2020 C C . VAL A 1 254 ? -2.367 -13.505 -22.043 1.00 84.00 254 VAL A C 1
ATOM 2022 O O . VAL A 1 254 ? -2.771 -13.217 -23.168 1.00 84.00 254 VAL A O 1
ATOM 2025 N N . ALA A 1 255 ? -1.314 -14.306 -21.853 1.00 87.25 255 ALA A N 1
ATOM 2026 C CA . ALA A 1 255 ? -0.589 -14.952 -22.941 1.00 87.25 255 ALA A CA 1
ATOM 2027 C C . ALA A 1 255 ? -1.458 -15.923 -23.758 1.00 87.25 255 ALA A C 1
ATOM 2029 O O . ALA A 1 255 ? -1.217 -16.060 -24.954 1.00 87.25 255 ALA A O 1
ATOM 2030 N N . ASP A 1 256 ? -2.472 -16.543 -23.152 1.00 85.38 256 ASP A N 1
ATOM 2031 C CA . ASP A 1 256 ? -3.336 -17.516 -23.824 1.00 85.38 256 ASP A CA 1
ATOM 2032 C C . ASP A 1 256 ? -4.212 -16.815 -24.871 1.00 85.38 256 ASP A C 1
ATOM 2034 O O . ASP A 1 256 ? -4.302 -17.268 -26.009 1.00 85.38 256 ASP A O 1
ATOM 2038 N N . SER A 1 257 ? -4.767 -15.642 -24.545 1.00 87.31 257 SER A N 1
ATOM 2039 C CA . SER A 1 257 ? -5.520 -14.820 -25.507 1.00 87.31 257 SER A CA 1
ATOM 2040 C C . SER A 1 257 ? -4.645 -14.309 -26.647 1.00 87.31 257 SER A C 1
ATOM 2042 O O . SER A 1 257 ? -5.078 -14.273 -27.796 1.00 87.31 257 SER A O 1
ATOM 2044 N N . LEU A 1 258 ? -3.402 -13.920 -26.343 1.00 89.38 258 LEU A N 1
ATOM 2045 C CA . LEU A 1 258 ? -2.447 -13.483 -27.363 1.00 89.38 258 LEU A CA 1
ATOM 2046 C C . LEU A 1 258 ? -2.071 -14.630 -28.305 1.00 89.38 258 LEU A C 1
ATOM 2048 O O . LEU A 1 258 ? -2.004 -14.420 -29.515 1.00 89.38 258 LEU A O 1
ATOM 2052 N N . ALA A 1 259 ? -1.847 -15.828 -27.760 1.00 90.44 259 ALA A N 1
ATOM 2053 C CA . ALA A 1 259 ? -1.584 -17.026 -28.546 1.00 90.44 259 ALA A CA 1
ATOM 2054 C C . ALA A 1 259 ? -2.783 -17.369 -29.438 1.00 90.44 259 ALA A C 1
ATOM 2056 O O . ALA A 1 259 ? -2.602 -17.534 -30.640 1.00 90.44 259 ALA A O 1
ATOM 2057 N N . LEU A 1 260 ? -4.005 -17.356 -28.890 1.00 89.56 260 LEU A N 1
ATOM 2058 C CA . LEU A 1 260 ? -5.233 -17.608 -29.647 1.00 89.56 260 LEU A CA 1
ATOM 2059 C C . LEU A 1 260 ? -5.386 -16.640 -30.828 1.00 89.56 260 LEU A C 1
ATOM 2061 O O . LEU A 1 260 ? -5.617 -17.077 -31.954 1.00 89.56 260 LEU A O 1
ATOM 2065 N N . ILE A 1 261 ? -5.217 -15.333 -30.598 1.00 91.62 261 ILE A N 1
ATOM 2066 C CA . ILE A 1 261 ? -5.307 -14.319 -31.661 1.00 91.62 261 ILE A CA 1
ATOM 2067 C C . ILE A 1 261 ? -4.222 -14.549 -32.717 1.00 91.62 261 ILE A C 1
ATOM 2069 O O . ILE A 1 261 ? -4.518 -14.543 -33.912 1.00 91.62 261 ILE A O 1
ATOM 2073 N N . ARG A 1 262 ? -2.972 -14.777 -32.296 1.00 93.81 262 ARG A N 1
ATOM 2074 C CA . ARG A 1 262 ? -1.846 -15.023 -33.206 1.00 93.81 262 ARG A CA 1
ATOM 2075 C C . ARG A 1 262 ? -2.093 -16.248 -34.084 1.00 93.81 262 ARG A C 1
ATOM 2077 O O . ARG A 1 262 ? -1.940 -16.164 -35.300 1.00 93.81 262 ARG A O 1
ATOM 2084 N N . ASP A 1 263 ? -2.479 -17.362 -33.476 1.00 94.44 263 ASP A N 1
ATOM 2085 C CA . ASP A 1 263 ? -2.676 -18.633 -34.169 1.00 94.44 263 ASP A CA 1
ATOM 2086 C C . ASP A 1 263 ? -3.902 -18.558 -35.099 1.00 94.44 263 ASP A C 1
ATOM 2088 O O . ASP A 1 263 ? -3.866 -19.071 -36.217 1.00 94.44 263 ASP A O 1
ATOM 2092 N N . THR A 1 264 ? -4.943 -17.816 -34.703 1.00 93.62 264 THR A N 1
ATOM 2093 C CA . THR A 1 264 ? -6.104 -17.514 -35.557 1.00 93.62 264 THR A CA 1
ATOM 2094 C C . THR A 1 264 ? -5.703 -16.698 -36.789 1.00 93.62 264 THR A C 1
ATOM 2096 O O . THR A 1 264 ? -6.096 -17.036 -37.906 1.00 93.62 264 THR A O 1
ATOM 2099 N N . ILE A 1 265 ? -4.886 -15.650 -36.619 1.00 94.94 265 ILE A N 1
ATOM 2100 C CA . ILE A 1 265 ? -4.373 -14.836 -37.734 1.00 94.94 265 ILE A CA 1
ATOM 2101 C C . ILE A 1 265 ? -3.526 -15.690 -38.685 1.00 94.94 265 ILE A C 1
ATOM 2103 O O . ILE A 1 265 ? -3.690 -15.592 -39.905 1.00 94.94 265 ILE A O 1
ATOM 2107 N N . GLN A 1 266 ? -2.654 -16.547 -38.146 1.00 95.75 266 GLN A N 1
ATOM 2108 C CA . GLN A 1 266 ? -1.838 -17.452 -38.954 1.00 95.75 266 GLN A CA 1
ATOM 2109 C C . GLN A 1 266 ? -2.719 -18.405 -39.771 1.00 95.75 266 GLN A C 1
ATOM 2111 O O . GLN A 1 266 ? -2.577 -18.479 -40.988 1.00 95.75 266 GLN A O 1
ATOM 2116 N N . TYR A 1 267 ? -3.695 -19.053 -39.130 1.00 96.38 267 TYR A N 1
ATOM 2117 C CA . TYR A 1 267 ? -4.621 -19.975 -39.790 1.00 96.38 267 TYR A CA 1
ATOM 2118 C C . TYR A 1 267 ? -5.411 -19.318 -40.934 1.00 96.38 267 TYR A C 1
ATOM 2120 O O . TYR A 1 267 ? -5.551 -19.894 -42.014 1.00 96.38 267 TYR A O 1
ATOM 2128 N N . ILE A 1 268 ? -5.916 -18.099 -40.715 1.00 96.38 268 ILE A N 1
ATOM 2129 C CA . ILE A 1 268 ? -6.628 -17.316 -41.735 1.00 96.38 268 ILE A CA 1
ATOM 2130 C C . ILE A 1 268 ? -5.715 -17.022 -42.930 1.00 96.38 268 ILE A C 1
ATOM 2132 O O . ILE A 1 268 ? -6.154 -17.139 -44.077 1.00 96.38 268 ILE A O 1
ATOM 2136 N N . THR A 1 269 ? -4.458 -16.664 -42.655 1.00 94.62 269 THR A N 1
ATOM 2137 C CA . THR A 1 269 ? -3.449 -16.340 -43.671 1.00 94.62 269 THR A CA 1
ATOM 2138 C C . THR A 1 269 ? -3.104 -17.570 -44.507 1.00 94.62 269 THR A C 1
ATOM 2140 O O . THR A 1 269 ? -3.174 -17.514 -45.733 1.00 94.62 269 THR A O 1
ATOM 2143 N N . ASP A 1 270 ? -2.827 -18.703 -43.857 1.00 97.06 270 ASP A N 1
ATOM 2144 C CA . ASP A 1 270 ? -2.449 -19.957 -44.519 1.00 97.06 270 ASP A CA 1
ATOM 2145 C C . ASP A 1 270 ? -3.560 -20.492 -45.430 1.00 97.06 270 ASP A C 1
ATOM 2147 O O . ASP A 1 270 ? -3.295 -21.096 -46.470 1.00 97.06 270 ASP A O 1
ATOM 2151 N N . ARG A 1 271 ? -4.823 -20.265 -45.052 1.00 96.00 271 ARG A N 1
ATOM 2152 C CA . ARG A 1 271 ? -5.995 -20.717 -45.814 1.00 96.00 271 ARG A CA 1
ATOM 2153 C C . ARG A 1 271 ? -6.588 -19.660 -46.741 1.00 96.00 271 ARG A C 1
ATOM 2155 O O . ARG A 1 271 ? -7.589 -19.943 -47.396 1.00 96.00 271 ARG A O 1
ATOM 2162 N N . ASN A 1 272 ? -5.990 -18.469 -46.806 1.00 94.50 272 ASN A N 1
ATOM 2163 C CA . ASN A 1 272 ? -6.461 -17.337 -47.605 1.00 94.50 272 ASN A CA 1
ATOM 2164 C C . ASN A 1 272 ? -7.959 -17.024 -47.388 1.00 94.50 272 ASN A C 1
ATOM 2166 O O . ASN A 1 272 ? -8.729 -16.825 -48.334 1.00 94.50 272 ASN A O 1
ATOM 2170 N N . ILE A 1 273 ? -8.395 -17.034 -46.125 1.00 96.62 273 ILE A N 1
ATOM 2171 C CA . ILE A 1 273 ? -9.787 -16.756 -45.755 1.00 96.62 273 ILE A CA 1
ATOM 2172 C C . ILE A 1 273 ? -9.975 -15.238 -45.670 1.00 96.62 273 ILE A C 1
ATOM 2174 O O . ILE A 1 273 ? -9.212 -14.537 -45.009 1.00 96.62 273 ILE A O 1
ATOM 2178 N N . ARG A 1 274 ? -11.016 -14.708 -46.323 1.00 94.06 274 ARG A N 1
ATOM 2179 C CA . ARG A 1 274 ? -11.374 -13.288 -46.196 1.00 94.06 274 ARG A CA 1
ATOM 2180 C C . ARG A 1 274 ? -11.973 -13.035 -44.813 1.00 94.06 274 ARG A C 1
ATOM 2182 O O . ARG A 1 274 ? -13.110 -13.428 -44.567 1.00 94.06 274 ARG A O 1
ATOM 2189 N N . THR A 1 275 ? -11.228 -12.341 -43.957 1.00 93.62 275 THR A N 1
ATOM 2190 C CA . THR A 1 275 ? -11.627 -12.053 -42.572 1.00 93.62 275 THR A CA 1
ATOM 2191 C C . THR A 1 275 ? -11.402 -10.583 -42.227 1.00 93.62 275 THR A C 1
ATOM 2193 O O . THR A 1 275 ? -10.475 -9.948 -42.728 1.00 93.62 275 THR A O 1
ATOM 2196 N N . THR A 1 276 ? -12.232 -10.045 -41.334 1.00 93.56 276 THR A N 1
ATOM 2197 C CA . THR A 1 276 ? -12.061 -8.718 -40.730 1.00 93.56 276 THR A CA 1
ATOM 2198 C C . THR A 1 276 ? -11.894 -8.876 -39.225 1.00 93.56 276 THR A C 1
ATOM 2200 O O . THR A 1 276 ? -12.710 -9.529 -38.580 1.00 93.56 276 THR A O 1
ATOM 2203 N N . LEU A 1 277 ? -10.844 -8.273 -38.665 1.00 91.56 277 LEU A N 1
ATOM 2204 C CA . LEU A 1 277 ? -10.642 -8.200 -37.221 1.00 91.56 277 LEU A CA 1
ATOM 2205 C C . LEU A 1 277 ? -11.322 -6.940 -36.677 1.00 91.56 277 LEU A C 1
ATOM 2207 O O . LEU A 1 277 ? -11.048 -5.838 -37.152 1.00 91.56 277 LEU A O 1
ATOM 2211 N N . VAL A 1 278 ? -12.182 -7.105 -35.674 1.00 93.62 278 VAL A N 1
ATOM 2212 C CA . VAL A 1 278 ? -12.857 -5.997 -34.989 1.00 93.62 278 VAL A CA 1
ATOM 2213 C C . VAL A 1 278 ? -12.301 -5.888 -33.573 1.00 93.62 278 VAL A C 1
ATOM 2215 O O . VAL A 1 278 ? -12.468 -6.797 -32.765 1.00 93.62 278 VAL A O 1
ATOM 2218 N N . CYS A 1 279 ? -11.643 -4.768 -33.274 1.00 92.06 279 CYS A N 1
ATOM 2219 C CA . CYS A 1 279 ? -11.138 -4.455 -31.938 1.00 92.06 279 CYS A CA 1
ATOM 2220 C C . CYS A 1 279 ? -12.101 -3.478 -31.258 1.00 92.06 279 CYS A C 1
ATOM 2222 O O . CYS A 1 279 ? -12.266 -2.353 -31.731 1.00 92.06 279 CYS A O 1
ATOM 2224 N N . LEU A 1 280 ? -12.729 -3.907 -30.164 1.00 93.06 280 LEU A N 1
ATOM 2225 C CA . LEU A 1 280 ? -13.671 -3.101 -29.387 1.00 93.06 280 LEU A CA 1
ATOM 2226 C C . LEU A 1 280 ? -13.068 -2.781 -28.020 1.00 93.06 280 LEU A C 1
ATOM 2228 O O . LEU A 1 280 ? -12.476 -3.653 -27.388 1.00 93.06 280 LEU A O 1
ATOM 2232 N N . ASP A 1 281 ? -13.254 -1.545 -27.566 1.00 90.31 281 ASP A N 1
ATOM 2233 C CA . ASP A 1 281 ? -12.918 -1.114 -26.212 1.00 90.31 281 ASP A CA 1
ATOM 2234 C C . ASP A 1 281 ? -14.107 -0.361 -25.612 1.00 90.31 281 ASP A C 1
ATOM 2236 O O . ASP A 1 281 ? -14.817 0.361 -26.318 1.00 90.31 281 ASP A O 1
ATOM 2240 N N . GLN A 1 282 ? -14.344 -0.556 -24.317 1.00 88.81 282 GLN A N 1
ATOM 2241 C CA . GLN A 1 282 ? -15.451 0.076 -23.606 1.00 88.81 282 GLN A CA 1
ATOM 2242 C C . GLN A 1 282 ? -14.933 1.253 -22.788 1.00 88.81 282 GLN A C 1
ATOM 2244 O O . GLN A 1 282 ? -14.203 1.090 -21.808 1.00 88.81 282 GLN A O 1
ATOM 2249 N N . GLU A 1 283 ? -15.355 2.461 -23.160 1.00 87.12 283 GLU A N 1
ATOM 2250 C CA . GLU A 1 283 ? -14.984 3.665 -22.425 1.00 87.12 283 GLU A CA 1
ATOM 2251 C C . GLU A 1 283 ? -15.563 3.611 -21.005 1.00 87.12 283 GLU A C 1
ATOM 2253 O O . GLU A 1 283 ? -16.781 3.619 -20.825 1.00 87.12 283 GLU A O 1
ATOM 2258 N N . LYS A 1 284 ? -14.678 3.610 -19.998 1.00 82.00 284 LYS A N 1
ATOM 2259 C CA . LYS A 1 284 ? -15.047 3.621 -18.573 1.00 82.00 284 LYS A CA 1
ATOM 2260 C C . LYS A 1 284 ? -16.053 2.519 -18.219 1.00 82.00 284 LYS A C 1
ATOM 2262 O O . LYS A 1 284 ? -17.070 2.782 -17.584 1.00 82.00 284 LYS A O 1
ATOM 2267 N N . ALA A 1 285 ? -15.755 1.286 -18.634 1.00 84.44 285 ALA A N 1
ATOM 2268 C CA . ALA A 1 285 ? -16.649 0.138 -18.485 1.00 84.44 285 ALA A CA 1
ATOM 2269 C C . ALA A 1 285 ? -17.257 0.003 -17.076 1.00 84.44 285 ALA A C 1
ATOM 2271 O O . ALA A 1 285 ? -18.463 -0.180 -16.964 1.00 84.44 285 ALA A O 1
ATOM 2272 N N . PHE A 1 286 ? -16.455 0.165 -16.017 1.00 83.44 286 PHE A N 1
ATOM 2273 C CA . PHE A 1 286 ? -16.925 0.057 -14.629 1.00 83.44 286 PHE A CA 1
ATOM 2274 C C . PHE A 1 286 ? -17.883 1.182 -14.217 1.00 83.44 286 PHE A C 1
ATOM 2276 O O . PHE A 1 286 ? -18.881 0.912 -13.560 1.00 83.44 286 PHE A O 1
ATOM 2283 N N . ASP A 1 287 ? -17.624 2.422 -14.646 1.00 84.56 287 ASP A N 1
ATOM 2284 C CA . ASP A 1 287 ? -18.435 3.592 -14.275 1.00 84.56 287 ASP A CA 1
ATOM 2285 C C . ASP A 1 287 ? -19.809 3.596 -14.972 1.00 84.56 287 ASP A C 1
ATOM 2287 O O . ASP A 1 287 ? -20.696 4.362 -14.603 1.00 84.56 287 ASP A O 1
ATOM 2291 N N . ARG A 1 288 ? -19.976 2.785 -16.027 1.00 88.50 288 ARG A N 1
ATOM 2292 C CA . ARG A 1 288 ? -21.171 2.758 -16.886 1.00 88.50 288 ARG A CA 1
ATOM 2293 C C . ARG A 1 288 ? -22.077 1.548 -16.660 1.00 88.50 288 ARG A C 1
ATOM 2295 O O . ARG A 1 288 ? -23.087 1.422 -17.352 1.00 88.50 288 ARG A O 1
ATOM 2302 N N . VAL A 1 289 ? -21.743 0.653 -15.731 1.00 90.25 289 VAL A N 1
ATOM 2303 C CA . VAL A 1 289 ? -22.588 -0.513 -15.440 1.00 90.25 289 VAL A CA 1
ATOM 2304 C C . VAL A 1 289 ? -23.863 -0.058 -14.732 1.00 90.25 289 VAL A C 1
ATOM 2306 O O . VAL A 1 289 ? -23.813 0.499 -13.640 1.00 90.25 289 VAL A O 1
ATOM 2309 N N . SER A 1 290 ? -25.025 -0.330 -15.331 1.00 92.88 290 SER A N 1
ATOM 2310 C CA . SER A 1 290 ? -26.306 -0.160 -14.638 1.00 92.88 290 SER A CA 1
ATOM 2311 C C . SER A 1 290 ? -26.443 -1.211 -13.537 1.00 92.88 290 SER A C 1
ATOM 2313 O O . SER A 1 290 ? -26.371 -2.412 -13.810 1.00 92.88 290 SER A O 1
ATOM 2315 N N . HIS A 1 291 ? -26.678 -0.768 -12.300 1.00 92.06 291 HIS A N 1
ATOM 2316 C CA . HIS A 1 291 ? -26.873 -1.672 -11.164 1.00 92.06 291 HIS A CA 1
ATOM 2317 C C . HIS A 1 291 ? -28.133 -2.534 -11.326 1.00 92.06 291 HIS A C 1
ATOM 2319 O O . HIS A 1 291 ? -28.111 -3.715 -10.995 1.00 92.06 291 HIS A O 1
ATOM 2325 N N . GLU A 1 292 ? -29.195 -1.982 -11.919 1.00 92.38 292 GLU A N 1
ATOM 2326 C CA . GLU A 1 292 ? -30.421 -2.727 -12.228 1.00 92.38 292 GLU A CA 1
ATOM 2327 C C . GLU A 1 292 ? -30.159 -3.830 -13.263 1.00 92.38 292 GLU A C 1
ATOM 2329 O O . GLU A 1 292 ? -30.628 -4.959 -13.126 1.00 92.38 292 GLU A O 1
ATOM 2334 N N . PHE A 1 293 ? -29.374 -3.525 -14.301 1.00 93.88 293 PHE A N 1
ATOM 2335 C CA . PHE A 1 293 ? -28.991 -4.529 -15.291 1.00 93.88 293 PHE A CA 1
ATOM 2336 C C . PHE A 1 293 ? -28.136 -5.632 -14.661 1.00 93.88 293 PHE A C 1
ATOM 2338 O O . PHE A 1 293 ? -28.390 -6.811 -14.895 1.00 93.88 293 PHE A O 1
ATOM 2345 N N . MET A 1 294 ? -27.159 -5.259 -13.833 1.00 93.62 294 MET A N 1
ATOM 2346 C CA . MET A 1 294 ? -26.312 -6.207 -13.113 1.00 93.62 294 MET A CA 1
ATOM 2347 C C . MET A 1 294 ? -27.136 -7.141 -12.221 1.00 93.62 294 MET A C 1
ATOM 2349 O O . MET A 1 294 ? -26.919 -8.347 -12.265 1.00 93.62 294 MET A O 1
ATOM 2353 N N . GLU A 1 295 ? -28.114 -6.626 -11.474 1.00 92.06 295 GLU A N 1
ATOM 2354 C CA . GLU A 1 295 ? -29.000 -7.458 -10.653 1.00 92.06 295 GLU A CA 1
ATOM 2355 C C . GLU A 1 295 ? -29.765 -8.489 -11.495 1.00 92.06 295 GLU A C 1
ATOM 2357 O O . GLU A 1 295 ? -29.732 -9.683 -11.187 1.00 92.06 295 GLU A O 1
ATOM 2362 N N . ARG A 1 296 ? -30.364 -8.060 -12.614 1.00 94.12 296 ARG A N 1
ATOM 2363 C CA . ARG A 1 296 ? -31.065 -8.966 -13.539 1.00 94.12 296 ARG A CA 1
ATOM 2364 C C . ARG A 1 296 ? -30.141 -10.027 -14.132 1.00 94.12 296 ARG A C 1
ATOM 2366 O O . ARG A 1 296 ? -30.566 -11.161 -14.325 1.00 94.12 296 ARG A O 1
ATOM 2373 N N . VAL A 1 297 ? -28.888 -9.677 -14.424 1.00 93.75 297 VAL A N 1
ATOM 2374 C CA . VAL A 1 297 ? -27.888 -10.626 -14.934 1.00 93.75 297 VAL A CA 1
ATOM 2375 C C . VAL A 1 297 ? -27.546 -11.674 -13.875 1.00 93.75 297 VAL A C 1
ATOM 2377 O O . VAL A 1 297 ? -27.538 -12.863 -14.186 1.00 93.75 297 VAL A O 1
ATOM 2380 N N . LEU A 1 298 ? -27.316 -11.265 -12.624 1.00 92.81 298 LEU A N 1
ATOM 2381 C CA . LEU A 1 298 ? -27.012 -12.195 -11.530 1.00 92.81 298 LEU A CA 1
ATOM 2382 C C . LEU A 1 298 ? -28.169 -13.179 -11.291 1.00 92.81 298 LEU A C 1
ATOM 2384 O O . LEU A 1 298 ? -27.935 -14.380 -11.160 1.00 92.81 298 LEU A O 1
ATOM 2388 N N . GLN A 1 299 ? -29.408 -12.681 -11.306 1.00 92.44 299 GLN A N 1
ATOM 2389 C CA . GLN A 1 299 ? -30.615 -13.508 -11.217 1.00 92.44 299 GLN A CA 1
ATOM 2390 C C . GLN A 1 299 ? -30.783 -14.420 -12.441 1.00 92.44 299 GLN A C 1
ATOM 2392 O O . GLN A 1 299 ? -31.124 -15.591 -12.296 1.00 92.44 299 GLN A O 1
ATOM 2397 N N . GLY A 1 300 ? -30.501 -13.913 -13.645 1.00 93.06 300 GLY A N 1
ATOM 2398 C CA . GLY A 1 300 ? -30.585 -14.672 -14.895 1.00 93.06 300 GLY A CA 1
ATOM 2399 C C . GLY A 1 300 ? -29.606 -15.846 -14.965 1.00 93.06 300 GLY A C 1
ATOM 2400 O O . GLY A 1 300 ? -29.947 -16.891 -15.512 1.00 93.06 300 GLY A O 1
ATOM 2401 N N . PHE A 1 301 ? -28.426 -15.712 -14.352 1.00 91.56 301 PHE A N 1
ATOM 2402 C CA . PHE A 1 301 ? -27.474 -16.814 -14.172 1.00 91.56 301 PHE A CA 1
ATOM 2403 C C . PHE A 1 301 ? -27.827 -17.759 -13.011 1.00 91.56 301 PHE A C 1
ATOM 2405 O O . PHE A 1 301 ? -27.094 -18.711 -12.756 1.00 91.56 301 PHE A O 1
ATOM 2412 N N . GLY A 1 302 ? -28.936 -17.523 -12.304 1.00 91.50 302 GLY A N 1
ATOM 2413 C CA . GLY A 1 302 ? -29.401 -18.388 -11.220 1.00 91.50 302 GLY A CA 1
ATOM 2414 C C . GLY A 1 302 ? -28.563 -18.295 -9.945 1.00 91.50 302 GLY A C 1
ATOM 2415 O O . GLY A 1 302 ? -28.550 -19.238 -9.150 1.00 91.50 302 GLY A O 1
ATOM 2416 N N . LEU A 1 303 ? -27.849 -17.184 -9.726 1.00 92.00 303 LEU A N 1
ATOM 2417 C CA . LEU A 1 303 ? -27.161 -16.960 -8.456 1.00 92.00 303 LEU A CA 1
ATOM 2418 C C . LEU A 1 303 ? -28.195 -16.820 -7.331 1.00 92.00 303 LEU A C 1
ATOM 2420 O O . LEU A 1 303 ? -29.253 -16.223 -7.506 1.00 92.00 303 LEU A O 1
ATOM 2424 N N . GLY A 1 304 ? -27.899 -17.409 -6.170 1.00 91.75 304 GLY A N 1
ATOM 2425 C CA . GLY A 1 304 ? -28.862 -17.477 -5.069 1.00 91.75 304 GLY A CA 1
ATOM 2426 C C . GLY A 1 304 ? -29.277 -16.097 -4.550 1.00 91.75 304 GLY A C 1
ATOM 2427 O O . GLY A 1 304 ? -28.442 -15.199 -4.448 1.00 91.75 304 GLY A O 1
ATOM 2428 N N . GLU A 1 305 ? -30.540 -15.960 -4.132 1.00 93.31 305 GLU A N 1
ATOM 2429 C CA . GLU A 1 305 ? -31.128 -14.674 -3.714 1.00 93.31 305 GLU A CA 1
ATOM 2430 C C . GLU A 1 305 ? -30.318 -13.979 -2.616 1.00 93.31 305 GLU A C 1
ATOM 2432 O O . GLU A 1 305 ? -30.096 -12.776 -2.675 1.00 93.31 305 GLU A O 1
ATOM 2437 N N . ARG A 1 306 ? -29.776 -14.743 -1.662 1.00 93.62 306 ARG A N 1
ATOM 2438 C CA . ARG A 1 306 ? -28.881 -14.220 -0.622 1.00 93.62 306 ARG A CA 1
ATOM 2439 C C . ARG A 1 306 ? -27.651 -13.511 -1.202 1.00 93.62 306 ARG A C 1
ATOM 2441 O O . ARG A 1 306 ? -27.268 -12.447 -0.730 1.00 93.62 306 ARG A O 1
ATOM 2448 N N . PHE A 1 307 ? -27.039 -14.073 -2.246 1.00 93.94 307 PHE A N 1
ATOM 2449 C CA . PHE A 1 307 ? -25.898 -13.457 -2.929 1.00 93.94 307 PHE A CA 1
ATOM 2450 C C . PHE A 1 307 ? -26.324 -12.180 -3.661 1.00 93.94 307 PHE A C 1
ATOM 2452 O O . PHE A 1 307 ? -25.670 -11.147 -3.525 1.00 93.94 307 PHE A O 1
ATOM 2459 N N . CYS A 1 308 ? -27.435 -12.233 -4.400 1.00 94.06 308 CYS A N 1
ATOM 2460 C CA . CYS A 1 308 ? -27.992 -11.068 -5.086 1.00 94.06 308 CYS A CA 1
ATOM 2461 C C . CYS A 1 308 ? -28.339 -9.942 -4.102 1.00 94.06 308 CYS A C 1
ATOM 2463 O O . CYS A 1 308 ? -27.993 -8.792 -4.364 1.00 94.06 308 CYS A O 1
ATOM 2465 N N . ASN A 1 309 ? -28.917 -10.270 -2.942 1.00 93.88 309 ASN A N 1
ATOM 2466 C CA . ASN A 1 309 ? -29.218 -9.317 -1.878 1.00 93.88 309 ASN A CA 1
ATOM 2467 C C . ASN A 1 309 ? -27.949 -8.626 -1.368 1.00 93.88 309 ASN A C 1
ATOM 2469 O O . ASN A 1 309 ? -27.900 -7.401 -1.333 1.00 93.88 309 ASN A O 1
ATOM 2473 N N . TYR A 1 310 ? -26.884 -9.379 -1.069 1.00 95.06 310 TYR A N 1
ATOM 2474 C CA . TYR A 1 310 ? -25.610 -8.776 -0.667 1.00 95.06 310 TYR A CA 1
ATOM 2475 C C . TYR A 1 310 ? -25.050 -7.824 -1.730 1.00 95.06 310 TYR A C 1
ATOM 2477 O O . TYR A 1 310 ? -24.587 -6.741 -1.390 1.00 95.06 310 TYR A O 1
ATOM 2485 N N . VAL A 1 311 ? -25.104 -8.184 -3.018 1.00 94.25 311 VAL A N 1
ATOM 2486 C CA . VAL A 1 311 ? -24.695 -7.261 -4.093 1.00 94.25 311 VAL A CA 1
ATOM 2487 C C . VAL A 1 311 ? -25.564 -6.005 -4.082 1.00 94.25 311 VAL A C 1
ATOM 2489 O O . VAL A 1 311 ? -25.030 -4.902 -4.131 1.00 94.25 311 VAL A O 1
ATOM 2492 N N . ARG A 1 312 ? -26.883 -6.154 -3.948 1.00 93.38 312 ARG A N 1
ATOM 2493 C CA . ARG A 1 312 ? -27.843 -5.047 -3.936 1.00 93.38 312 ARG A CA 1
ATOM 2494 C C . ARG A 1 312 ? -27.575 -4.047 -2.814 1.00 93.38 312 ARG A C 1
ATOM 2496 O O . ARG A 1 312 ? -27.560 -2.852 -3.080 1.00 93.38 312 ARG A O 1
ATOM 2503 N N . ILE A 1 313 ? -27.318 -4.509 -1.589 1.00 93.94 313 ILE A N 1
ATOM 2504 C CA . ILE A 1 313 ? -27.093 -3.623 -0.432 1.00 93.94 313 ILE A CA 1
ATOM 2505 C C . ILE A 1 313 ? -25.739 -2.897 -0.470 1.00 93.94 313 ILE A C 1
ATOM 2507 O O . ILE A 1 313 ? -25.547 -1.934 0.268 1.00 93.94 313 ILE A O 1
ATOM 2511 N N . MET A 1 314 ? -24.793 -3.343 -1.308 1.00 93.12 314 MET A N 1
ATOM 2512 C CA . MET A 1 314 ? -23.443 -2.771 -1.385 1.00 93.12 314 MET A CA 1
ATOM 2513 C C . MET A 1 314 ? -23.340 -1.477 -2.204 1.00 93.12 314 MET A C 1
ATOM 2515 O O . MET A 1 314 ? -22.324 -0.801 -2.095 1.00 93.12 314 MET A O 1
ATOM 2519 N N . TYR A 1 315 ? -24.344 -1.129 -3.015 1.00 90.75 315 TYR A N 1
ATOM 2520 C CA . TYR A 1 315 ? -24.294 0.010 -3.949 1.00 90.75 315 TYR A CA 1
ATOM 2521 C C . TYR A 1 315 ? -25.039 1.299 -3.537 1.00 90.75 315 TYR A C 1
ATOM 2523 O O . TYR A 1 315 ? -24.604 2.373 -3.963 1.00 90.75 315 TYR A O 1
ATOM 2531 N N . PRO A 1 316 ? -26.158 1.256 -2.788 1.00 90.75 316 PRO A N 1
ATOM 2532 C CA . PRO A 1 316 ? -26.903 2.456 -2.417 1.00 90.75 316 PRO A CA 1
ATOM 2533 C C . 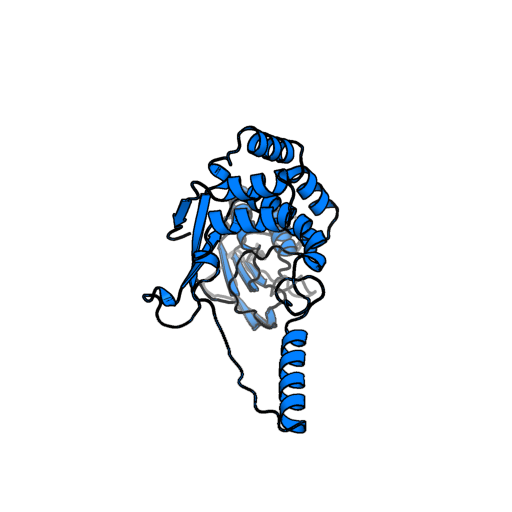PRO A 1 316 ? -26.113 3.410 -1.513 1.00 90.75 316 PRO A C 1
ATOM 2535 O O . PRO A 1 316 ? -25.364 2.977 -0.639 1.00 90.75 316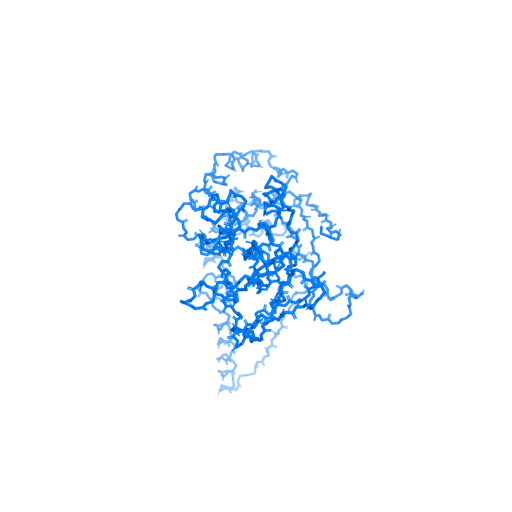 PRO A O 1
ATOM 2538 N N . ASP A 1 317 ? -26.330 4.716 -1.703 1.00 90.62 317 ASP A N 1
ATOM 2539 C CA . ASP A 1 317 ? -25.835 5.800 -0.839 1.00 90.62 317 ASP A CA 1
ATOM 2540 C C . ASP A 1 317 ? -24.322 5.764 -0.535 1.00 90.62 317 ASP A C 1
ATOM 2542 O O . ASP A 1 317 ? -23.886 6.155 0.551 1.00 90.62 317 ASP A O 1
ATOM 2546 N N . ILE A 1 318 ? -23.506 5.290 -1.481 1.00 92.25 318 ILE A N 1
ATOM 2547 C CA . ILE A 1 318 ? -22.045 5.388 -1.386 1.00 92.25 318 ILE A CA 1
ATOM 2548 C C . ILE A 1 318 ? -21.641 6.854 -1.537 1.00 92.25 318 ILE A C 1
ATOM 2550 O O . ILE A 1 318 ? -22.084 7.549 -2.454 1.00 92.25 318 ILE A O 1
ATOM 2554 N N . PHE A 1 319 ? -20.732 7.312 -0.683 1.00 92.69 319 PHE A N 1
ATOM 2555 C CA . PHE A 1 319 ? -20.150 8.646 -0.781 1.00 92.69 319 PHE A CA 1
ATOM 2556 C C . PHE A 1 319 ? -18.635 8.586 -0.622 1.00 92.69 319 PHE A C 1
ATOM 2558 O O . PHE A 1 319 ? -18.048 7.582 -0.208 1.00 92.69 319 PHE A O 1
ATOM 2565 N N . SER A 1 320 ? -17.961 9.659 -1.027 1.00 91.94 320 SER A N 1
ATOM 2566 C CA . SER A 1 320 ? -16.513 9.728 -0.910 1.00 91.94 320 SER A CA 1
ATOM 2567 C C . SER A 1 320 ? -16.015 11.097 -0.481 1.00 91.94 320 SER A C 1
ATOM 2569 O O . SER A 1 320 ? -16.475 12.126 -0.973 1.00 91.94 320 SER A O 1
ATOM 2571 N N . SER A 1 321 ? -15.018 11.076 0.396 1.00 90.12 321 SER A N 1
ATOM 2572 C CA . SER A 1 321 ? -14.315 12.244 0.919 1.00 90.12 321 SER A CA 1
ATOM 2573 C C . SER A 1 321 ? -12.955 12.358 0.232 1.00 90.12 321 SER A C 1
ATOM 2575 O O . SER A 1 321 ? -12.234 11.369 0.106 1.00 90.12 321 SER A O 1
ATOM 2577 N N . VAL A 1 322 ? -12.569 13.549 -0.231 1.00 88.38 322 VAL A N 1
ATOM 2578 C CA . VAL A 1 322 ? -11.246 13.763 -0.842 1.00 88.38 322 VAL A CA 1
ATOM 2579 C C . VAL A 1 322 ? -10.260 14.206 0.233 1.00 88.38 322 VAL A C 1
ATOM 2581 O O . VAL A 1 322 ? -10.437 15.253 0.851 1.00 88.38 322 VAL A O 1
ATOM 2584 N N . MET A 1 323 ? -9.190 13.438 0.426 1.00 83.25 323 MET A N 1
ATOM 2585 C CA . MET A 1 323 ? -8.105 13.809 1.328 1.00 83.25 323 MET A CA 1
ATOM 2586 C C . MET A 1 323 ? -7.174 14.806 0.637 1.00 83.25 323 MET A C 1
ATOM 2588 O O . MET A 1 323 ? -6.454 14.476 -0.310 1.00 83.25 323 MET A O 1
ATOM 2592 N N . VAL A 1 324 ? -7.181 16.040 1.136 1.00 74.38 324 VAL A N 1
ATOM 2593 C CA . VAL A 1 324 ? -6.307 17.119 0.673 1.00 74.38 324 VAL A CA 1
ATOM 2594 C C . VAL A 1 324 ? -5.162 17.268 1.673 1.00 74.38 324 VAL A C 1
ATOM 2596 O O . VAL A 1 324 ? -5.399 17.533 2.844 1.00 74.38 324 VAL A O 1
ATOM 2599 N N . ASN A 1 325 ? -3.923 17.140 1.191 1.00 61.62 325 ASN A N 1
ATOM 2600 C CA . ASN A 1 325 ? -2.663 17.265 1.947 1.00 61.62 325 ASN A CA 1
ATOM 2601 C C . ASN A 1 325 ? -2.230 16.091 2.841 1.00 61.62 325 ASN A C 1
ATOM 2603 O O . ASN A 1 325 ? -1.137 16.180 3.399 1.00 61.62 325 ASN A O 1
ATOM 2607 N N . GLY A 1 326 ? -2.974 14.981 2.862 1.00 48.69 326 GLY A N 1
ATOM 2608 C CA . GLY A 1 326 ? -2.629 13.808 3.673 1.00 48.69 326 GLY A CA 1
ATOM 2609 C C . GLY A 1 326 ? -3.079 13.998 5.107 1.00 48.69 326 GLY A C 1
ATOM 2610 O O . GLY A 1 326 ? -2.220 14.373 5.931 1.00 48.69 326 GLY A O 1
#

Radius of gyration: 31.3 Å; chains: 1; bounding box: 78×48×85 Å

pLDDT: mean 85.36, std 11.94, range [33.97, 97.06]